Protein AF-A0A957R7J4-F1 (afdb_monomer)

Solvent-accessible surface area (backbone atoms only — not comparable to full-atom values): 15495 Å² total; per-residue (Å²): 134,81,80,79,69,50,72,66,58,48,52,52,50,50,51,54,52,52,51,51,55,48,52,55,49,52,43,37,74,74,70,49,59,94,64,85,77,76,70,59,80,97,46,68,73,58,25,54,50,41,52,54,47,47,53,51,44,52,51,51,52,52,50,51,51,51,50,52,53,49,50,53,51,48,53,50,50,51,53,54,49,50,53,51,49,52,52,50,51,51,51,49,50,53,50,50,49,51,47,50,50,44,46,61,46,41,57,53,55,49,46,48,61,63,40,45,65,57,41,62,72,55,53,81,71,61,75,56,70,69,58,50,52,51,22,44,53,49,9,66,75,66,67,35,76,26,76,41,72,53,101,78,40,30,25,35,38,18,35,51,16,36,52,88,95,42,79,69,50,72,47,76,49,76,36,87,47,69,64,80,78,46,72,66,57,52,49,57,50,49,55,48,29,43,52,50,25,52,51,53,50,51,52,51,53,50,51,53,50,52,53,52,48,54,53,50,53,52,50,52,52,50,52,52,52,51,53,52,48,53,55,52,49,74,67,42,90,46,72,68,52,40,50,52,52,55,59,72,58,41,52,85,71,43,102,52,96,74,87,88,86,81,56,76,43,90,88,74,83,50,72,59,130

Structure (mmCIF, N/CA/C/O backbone):
data_AF-A0A957R7J4-F1
#
_entry.id   AF-A0A957R7J4-F1
#
loop_
_atom_site.group_PDB
_atom_site.id
_atom_site.type_symbol
_atom_site.label_atom_id
_atom_site.label_alt_id
_atom_site.label_comp_id
_atom_site.label_asym_id
_atom_site.label_entity_id
_atom_site.label_seq_id
_atom_site.pdbx_PDB_ins_code
_atom_site.Cartn_x
_atom_site.Cartn_y
_atom_site.Cartn_z
_atom_site.occupancy
_atom_site.B_iso_or_equiv
_atom_site.auth_seq_id
_atom_site.auth_comp_id
_atom_site.auth_asym_id
_atom_site.auth_atom_id
_atom_site.pdbx_PDB_model_num
ATOM 1 N N . MET A 1 1 ? 36.239 -12.424 -81.369 1.00 33.31 1 MET A N 1
ATOM 2 C CA . MET A 1 1 ? 35.184 -12.360 -82.397 1.00 33.31 1 MET A CA 1
ATOM 3 C C . MET A 1 1 ? 33.863 -12.355 -81.658 1.00 33.31 1 MET A C 1
ATOM 5 O O . MET A 1 1 ? 33.476 -13.397 -81.155 1.00 33.31 1 MET A O 1
ATOM 9 N N . SER A 1 2 ? 33.261 -11.185 -81.467 1.00 45.41 2 SER A N 1
ATOM 10 C CA . SER A 1 2 ? 31.880 -11.076 -80.998 1.00 45.41 2 SER A CA 1
ATOM 11 C C . SER A 1 2 ? 30.980 -11.254 -82.218 1.00 45.41 2 SER A C 1
ATOM 13 O O . SER A 1 2 ? 31.099 -10.476 -83.162 1.00 45.41 2 SER A O 1
ATOM 15 N N . GLU A 1 3 ? 30.146 -12.293 -82.245 1.00 57.44 3 GLU A N 1
ATOM 16 C CA . GLU A 1 3 ? 29.020 -12.332 -83.182 1.00 57.44 3 GLU A CA 1
ATOM 17 C C . GLU A 1 3 ? 28.128 -11.124 -82.874 1.00 57.44 3 GLU A C 1
ATOM 19 O O . GLU A 1 3 ? 27.612 -11.000 -81.763 1.00 57.44 3 GLU A O 1
ATOM 24 N N . GLU A 1 4 ? 27.996 -10.193 -83.822 1.00 64.06 4 GLU A N 1
ATOM 25 C CA . GLU A 1 4 ? 26.987 -9.138 -83.725 1.00 64.06 4 GLU A CA 1
ATOM 26 C C . GLU A 1 4 ? 25.613 -9.808 -83.796 1.00 64.06 4 GLU A C 1
ATOM 28 O O . GLU A 1 4 ? 25.238 -10.369 -84.829 1.00 64.06 4 GLU A O 1
ATOM 33 N N . LEU A 1 5 ? 24.878 -9.786 -82.679 1.00 74.12 5 LEU A N 1
ATOM 34 C CA . LEU A 1 5 ? 23.498 -10.255 -82.652 1.00 74.12 5 LEU A CA 1
ATOM 35 C C . LEU A 1 5 ? 22.689 -9.494 -83.702 1.00 74.12 5 LEU A C 1
ATOM 37 O O . LEU A 1 5 ? 22.715 -8.263 -83.769 1.00 74.12 5 LEU A O 1
ATOM 41 N N . THR A 1 6 ? 21.899 -10.227 -84.480 1.00 85.75 6 THR A N 1
ATOM 42 C CA . THR A 1 6 ? 20.883 -9.598 -85.324 1.00 85.75 6 THR A CA 1
ATOM 43 C C . THR A 1 6 ? 19.834 -8.903 -84.453 1.00 85.75 6 THR A C 1
ATOM 45 O O . THR A 1 6 ? 19.598 -9.289 -83.307 1.00 85.75 6 THR A O 1
ATOM 48 N N . TYR A 1 7 ? 19.164 -7.886 -84.999 1.00 81.88 7 TYR A N 1
ATOM 49 C CA . TYR A 1 7 ? 18.132 -7.135 -84.275 1.00 81.88 7 TYR A CA 1
ATOM 50 C C . TYR A 1 7 ? 17.042 -8.040 -83.670 1.00 81.88 7 TYR A C 1
ATOM 52 O O . TYR A 1 7 ? 16.641 -7.834 -82.527 1.00 81.88 7 TYR A O 1
ATOM 60 N N . GLU A 1 8 ? 16.610 -9.076 -84.398 1.00 84.69 8 GLU A N 1
ATOM 61 C CA . GLU A 1 8 ? 15.623 -10.039 -83.893 1.00 84.69 8 GLU A CA 1
ATOM 62 C C . GLU A 1 8 ? 16.176 -10.896 -82.748 1.00 84.69 8 GLU A C 1
ATOM 64 O O . GLU A 1 8 ? 15.508 -11.049 -81.729 1.00 84.69 8 GLU A O 1
ATOM 69 N N . GLN A 1 9 ? 17.427 -11.363 -82.842 1.00 83.12 9 GLN A N 1
ATOM 70 C CA . GLN A 1 9 ? 18.075 -12.091 -81.745 1.00 83.12 9 GLN A CA 1
ATOM 71 C C . GLN A 1 9 ? 18.251 -11.210 -80.501 1.00 83.12 9 GLN A C 1
ATOM 73 O O . GLN A 1 9 ? 18.065 -11.685 -79.383 1.00 83.12 9 GLN A O 1
ATOM 78 N N . PHE A 1 10 ? 18.590 -9.926 -80.671 1.00 85.25 10 PHE A N 1
ATOM 79 C CA . PHE A 1 10 ? 18.715 -8.985 -79.554 1.00 85.25 10 PHE A CA 1
ATOM 80 C C . PHE A 1 10 ? 17.362 -8.747 -78.879 1.00 85.25 10 PHE A C 1
ATOM 82 O O . PHE A 1 10 ? 17.265 -8.754 -77.655 1.00 85.25 10 PHE A O 1
ATOM 89 N N . LYS A 1 11 ? 16.301 -8.575 -79.672 1.00 85.06 11 LYS A N 1
ATOM 90 C CA . LYS A 1 11 ? 14.939 -8.364 -79.175 1.00 85.06 11 LYS A CA 1
ATOM 91 C C . LYS A 1 11 ? 14.400 -9.593 -78.442 1.00 85.06 11 LYS A C 1
ATOM 93 O O . LYS A 1 11 ? 13.752 -9.455 -77.406 1.00 85.06 11 LYS A O 1
ATOM 98 N N . GLU A 1 12 ? 14.692 -10.787 -78.950 1.00 88.00 12 GLU A N 1
ATOM 99 C CA . GLU A 1 12 ? 14.341 -12.050 -78.301 1.00 88.00 12 GLU A CA 1
ATOM 100 C C . GLU A 1 12 ? 15.105 -12.237 -76.982 1.00 88.00 12 GLU A C 1
ATOM 102 O O . GLU A 1 12 ? 14.497 -12.563 -75.960 1.00 88.00 12 GLU A O 1
ATOM 107 N N . LEU A 1 13 ? 16.410 -11.941 -76.969 1.00 85.75 13 LEU A N 1
ATOM 108 C CA . LEU A 1 13 ? 17.239 -11.968 -75.762 1.00 85.75 13 LEU A CA 1
ATOM 109 C C . LEU A 1 13 ? 16.741 -10.973 -74.705 1.00 85.75 13 LEU A C 1
ATOM 111 O O . LEU A 1 13 ? 16.567 -11.356 -73.548 1.00 85.75 13 LEU A O 1
ATOM 115 N N . LEU A 1 14 ? 16.460 -9.730 -75.109 1.00 87.44 14 LEU A N 1
ATOM 116 C CA . LEU A 1 14 ? 15.949 -8.673 -74.237 1.00 87.44 14 LEU A CA 1
ATOM 117 C C . LEU A 1 14 ? 14.604 -9.062 -73.621 1.00 87.44 14 LEU A C 1
ATOM 119 O O . LEU A 1 14 ? 14.456 -8.987 -72.407 1.00 87.44 14 LEU A O 1
ATOM 123 N N . ASN A 1 15 ? 13.647 -9.539 -74.422 1.00 88.06 15 ASN A N 1
ATOM 124 C CA . ASN A 1 15 ? 12.349 -9.979 -73.906 1.00 88.06 15 ASN A CA 1
ATOM 125 C C . ASN A 1 15 ? 12.486 -11.160 -72.940 1.00 88.06 15 ASN A C 1
ATOM 127 O O . ASN A 1 15 ? 11.842 -11.181 -71.894 1.00 88.06 15 ASN A O 1
ATOM 131 N N . LYS A 1 16 ? 13.339 -12.137 -73.264 1.00 89.12 16 LYS A N 1
ATOM 132 C CA . LYS A 1 16 ? 13.561 -13.307 -72.411 1.00 89.12 16 LYS A CA 1
ATOM 133 C C . LYS A 1 16 ? 14.189 -12.924 -71.068 1.00 89.12 16 LYS A C 1
ATOM 135 O O . LYS A 1 16 ? 13.732 -13.404 -70.035 1.00 89.12 16 LYS A O 1
ATOM 140 N N . GLN A 1 17 ? 15.216 -12.073 -71.075 1.00 89.75 17 GLN A N 1
ATOM 141 C CA . GLN A 1 17 ? 15.888 -11.616 -69.855 1.00 89.75 17 GLN A CA 1
ATOM 142 C C . GLN A 1 17 ? 14.993 -10.680 -69.027 1.00 89.75 17 GLN A C 1
ATOM 144 O O . GLN A 1 17 ? 14.905 -10.849 -67.815 1.00 89.75 17 GLN A O 1
ATOM 149 N N . ALA A 1 18 ? 14.274 -9.751 -69.667 1.00 84.94 18 ALA A N 1
ATOM 150 C CA . ALA A 1 18 ? 13.367 -8.829 -68.985 1.00 84.94 18 ALA A CA 1
ATOM 151 C C . ALA A 1 18 ? 12.192 -9.554 -68.315 1.00 84.94 18 ALA A C 1
ATOM 153 O O . ALA A 1 18 ? 11.889 -9.274 -67.158 1.00 84.94 18 ALA A O 1
ATOM 154 N N . ASN A 1 19 ? 11.566 -10.518 -69.001 1.00 89.56 19 ASN A N 1
ATOM 155 C CA . ASN A 1 19 ? 10.488 -11.314 -68.409 1.00 89.56 19 ASN A CA 1
ATOM 156 C C . ASN A 1 19 ? 10.979 -12.104 -67.194 1.00 89.56 19 ASN A C 1
ATOM 158 O O . ASN A 1 19 ? 10.297 -12.140 -66.179 1.00 89.56 19 ASN A O 1
ATOM 162 N N . ARG A 1 20 ? 12.193 -12.660 -67.260 1.00 86.56 20 ARG A N 1
ATOM 163 C CA . ARG A 1 20 ? 12.768 -13.410 -66.143 1.00 86.56 20 ARG A CA 1
ATOM 164 C C . ARG A 1 20 ? 13.015 -12.536 -64.909 1.00 86.56 20 ARG A C 1
ATOM 166 O O . ARG A 1 20 ? 12.630 -12.923 -63.815 1.00 86.56 20 ARG A O 1
ATOM 173 N N . ILE A 1 21 ? 13.582 -11.340 -65.091 1.00 85.06 21 ILE A N 1
ATOM 174 C CA . ILE A 1 21 ? 13.755 -10.371 -63.993 1.00 85.06 21 ILE A CA 1
ATOM 175 C C . ILE A 1 21 ? 12.392 -9.966 -63.410 1.00 85.06 21 ILE A C 1
ATOM 177 O O . ILE A 1 21 ? 12.256 -9.822 -62.198 1.00 85.06 21 ILE A O 1
ATOM 181 N N . MET A 1 22 ? 11.372 -9.794 -64.256 1.00 85.31 22 MET A N 1
ATOM 182 C CA . MET A 1 22 ? 10.013 -9.467 -63.812 1.00 85.31 22 MET A CA 1
ATOM 183 C C . MET A 1 22 ? 9.353 -10.600 -63.019 1.00 85.31 22 MET A C 1
ATOM 185 O O . MET A 1 22 ? 8.633 -10.312 -62.063 1.00 85.31 22 MET A O 1
ATOM 189 N N . ASP A 1 23 ? 9.610 -11.859 -63.370 1.00 87.25 23 ASP A N 1
ATOM 190 C CA . ASP A 1 23 ? 9.125 -13.017 -62.614 1.00 87.25 23 ASP A CA 1
ATOM 191 C C . ASP A 1 23 ? 9.767 -13.067 -61.215 1.00 87.25 23 ASP A C 1
ATOM 193 O O . ASP A 1 23 ? 9.061 -13.217 -60.213 1.00 87.25 23 ASP A O 1
ATOM 197 N N . ASP A 1 24 ? 11.083 -12.841 -61.129 1.00 85.56 24 ASP A N 1
ATOM 198 C CA . ASP A 1 24 ? 11.820 -12.774 -59.859 1.00 85.56 24 ASP A CA 1
ATOM 199 C C . ASP A 1 24 ? 11.333 -11.598 -58.983 1.00 85.56 24 ASP A C 1
ATOM 201 O O . ASP A 1 24 ? 11.131 -11.741 -57.773 1.00 85.56 24 ASP A O 1
ATOM 205 N N . LEU A 1 25 ? 11.065 -10.440 -59.601 1.00 80.44 25 LEU A N 1
ATOM 206 C CA . LEU A 1 25 ? 10.471 -9.262 -58.955 1.00 80.44 25 LEU A CA 1
ATOM 207 C C . LEU A 1 25 ? 9.070 -9.539 -58.410 1.00 80.44 25 LEU A C 1
ATOM 209 O O . LEU A 1 25 ? 8.753 -9.153 -57.282 1.00 80.44 25 LEU A O 1
ATOM 213 N N . ALA A 1 26 ? 8.219 -10.188 -59.204 1.00 82.75 26 ALA A N 1
ATOM 214 C CA . ALA A 1 26 ? 6.864 -10.525 -58.794 1.00 82.75 26 ALA A CA 1
ATOM 215 C C . ALA A 1 26 ? 6.883 -11.483 -57.594 1.00 82.75 26 ALA A C 1
ATOM 217 O O . ALA A 1 26 ? 6.118 -11.299 -56.647 1.00 82.75 26 ALA A O 1
ATOM 218 N N . LEU A 1 27 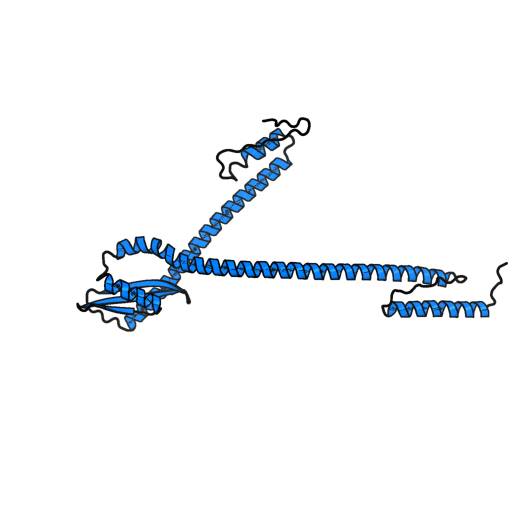? 7.804 -12.450 -57.588 1.00 82.19 27 LEU A N 1
ATOM 219 C CA . LEU A 1 27 ? 7.981 -13.384 -56.480 1.00 82.19 27 LEU A CA 1
ATOM 220 C C . LEU A 1 27 ? 8.422 -12.664 -55.192 1.00 82.19 27 LEU A C 1
ATOM 222 O O . LEU A 1 27 ? 7.787 -12.833 -54.147 1.00 82.19 27 LEU A O 1
ATOM 226 N N . ALA A 1 28 ? 9.413 -11.774 -55.278 1.00 79.75 28 ALA A N 1
ATOM 227 C CA . ALA A 1 28 ? 9.852 -10.947 -54.151 1.00 79.75 28 ALA A CA 1
ATOM 228 C C . ALA A 1 28 ? 8.745 -10.030 -53.609 1.00 79.75 28 ALA A C 1
ATOM 230 O O . ALA A 1 28 ? 8.562 -9.925 -52.394 1.00 79.75 28 ALA A O 1
ATOM 231 N N . ALA A 1 29 ? 7.957 -9.413 -54.494 1.00 77.12 29 ALA A N 1
ATOM 232 C CA . ALA A 1 29 ? 6.848 -8.536 -54.120 1.00 77.12 29 ALA A CA 1
ATOM 233 C C . ALA A 1 29 ? 5.721 -9.274 -53.375 1.00 77.12 29 A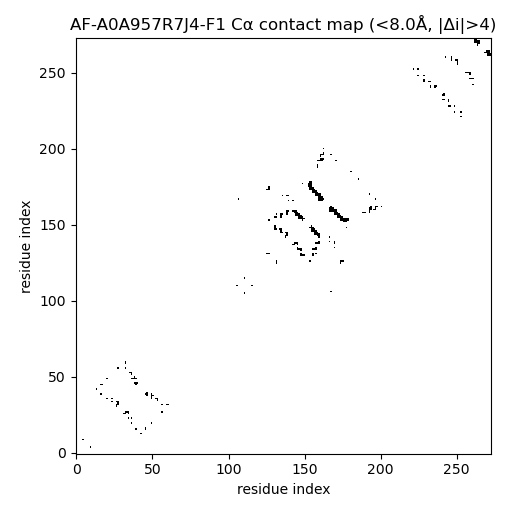LA A C 1
ATOM 235 O O . ALA A 1 29 ? 5.011 -8.666 -52.575 1.00 77.12 29 ALA A O 1
ATOM 236 N N . THR A 1 30 ? 5.577 -10.588 -53.581 1.00 81.81 30 THR A N 1
ATOM 237 C CA . THR A 1 30 ? 4.639 -11.424 -52.808 1.00 81.81 30 THR A CA 1
ATOM 238 C C . THR A 1 30 ? 5.158 -11.816 -51.418 1.00 81.81 30 THR A C 1
ATOM 240 O O . THR A 1 30 ? 4.470 -12.521 -50.683 1.00 81.81 30 THR A O 1
ATOM 243 N N . GLY A 1 31 ? 6.346 -11.340 -51.026 1.00 72.06 31 GLY A N 1
ATOM 244 C CA . GLY A 1 31 ? 6.956 -11.581 -49.715 1.00 72.06 31 GLY A CA 1
ATOM 245 C C . GLY A 1 31 ? 7.930 -12.759 -49.681 1.00 72.06 31 GLY A C 1
ATOM 246 O O . GLY A 1 31 ? 8.531 -13.024 -48.641 1.00 72.06 31 GLY A O 1
ATOM 247 N N . THR A 1 32 ? 8.128 -13.450 -50.808 1.00 80.31 32 THR A N 1
ATOM 248 C CA . THR A 1 32 ? 9.139 -14.506 -50.932 1.00 80.31 32 THR A CA 1
ATOM 249 C C . THR A 1 32 ? 10.453 -13.868 -51.346 1.00 80.31 32 THR A C 1
ATOM 251 O O . THR A 1 32 ? 10.696 -13.657 -52.523 1.00 80.31 32 THR A O 1
ATOM 254 N N . LEU A 1 33 ? 11.287 -13.522 -50.368 1.00 80.62 33 LEU A N 1
ATOM 255 C CA . LEU A 1 33 ? 12.564 -12.847 -50.616 1.00 80.62 33 LEU A CA 1
ATOM 256 C C . LEU A 1 33 ? 13.733 -13.815 -50.828 1.00 80.62 33 LEU A C 1
ATOM 258 O O . LEU A 1 33 ? 14.825 -13.353 -51.126 1.00 80.62 33 LEU A O 1
ATOM 262 N N . ASP A 1 34 ? 13.538 -15.129 -50.692 1.00 80.19 34 ASP A N 1
ATOM 263 C CA . ASP A 1 34 ? 14.563 -16.147 -50.982 1.00 80.19 34 ASP A CA 1
ATOM 264 C C . ASP A 1 34 ? 14.667 -16.407 -52.496 1.00 80.19 34 ASP A C 1
ATOM 266 O O . ASP A 1 34 ? 14.370 -17.489 -52.998 1.00 80.19 34 ASP A O 1
ATOM 270 N N . VAL A 1 35 ? 14.991 -15.353 -53.247 1.00 80.38 35 VAL A N 1
ATOM 271 C CA . VAL A 1 35 ? 15.075 -15.365 -54.710 1.00 80.38 35 VAL A CA 1
ATOM 272 C C . VAL A 1 35 ? 16.503 -15.026 -55.105 1.00 80.38 35 VAL A C 1
ATOM 274 O O . VAL A 1 35 ? 17.020 -13.968 -54.750 1.00 80.38 35 VAL A O 1
ATOM 277 N N . GLN A 1 36 ? 17.152 -15.928 -55.839 1.00 79.06 36 GLN A N 1
ATOM 278 C CA . GLN A 1 36 ? 18.465 -15.677 -56.429 1.00 79.06 36 GLN A CA 1
ATOM 279 C C . GLN A 1 36 ? 18.282 -15.083 -57.822 1.00 79.06 36 GLN A C 1
ATOM 281 O O . GLN A 1 36 ? 17.984 -15.803 -58.772 1.00 79.06 36 GLN A O 1
ATOM 286 N N . ILE A 1 37 ? 18.469 -13.769 -57.932 1.00 81.25 37 ILE A N 1
ATOM 287 C CA . ILE A 1 37 ? 18.373 -13.058 -59.207 1.00 81.25 37 ILE A CA 1
ATOM 288 C C . ILE A 1 37 ? 19.612 -13.395 -60.036 1.00 81.25 37 ILE A C 1
ATOM 290 O O . ILE A 1 37 ? 20.745 -13.073 -59.667 1.00 81.25 37 ILE A O 1
ATOM 294 N N . GLU A 1 38 ? 19.406 -14.067 -61.165 1.00 82.06 38 GLU A N 1
ATOM 295 C CA . GLU A 1 38 ? 20.493 -14.387 -62.086 1.00 82.06 38 GLU A CA 1
ATOM 296 C C . GLU A 1 38 ? 20.888 -13.125 -62.863 1.00 82.06 38 GLU A C 1
ATOM 298 O O . GLU A 1 38 ? 20.063 -12.536 -63.560 1.00 82.06 38 GLU A O 1
ATOM 303 N N . ILE A 1 39 ? 22.151 -12.706 -62.753 1.00 85.38 39 ILE A N 1
ATOM 304 C CA . ILE A 1 39 ? 22.645 -11.497 -63.420 1.00 85.38 39 ILE A CA 1
ATOM 305 C C . ILE A 1 39 ? 22.789 -11.790 -64.924 1.00 85.38 39 ILE A C 1
ATOM 307 O O . ILE A 1 39 ? 23.650 -12.592 -65.307 1.00 85.38 39 ILE A O 1
ATOM 311 N N . PRO A 1 40 ? 21.974 -11.172 -65.800 1.00 84.81 40 PRO A N 1
ATOM 312 C CA . PRO A 1 40 ? 22.093 -11.387 -67.233 1.00 84.81 40 PRO A CA 1
ATOM 313 C C . PRO A 1 40 ? 23.393 -10.779 -67.772 1.00 84.81 40 PRO A C 1
ATOM 315 O O . PRO A 1 40 ? 23.958 -9.852 -67.201 1.00 84.81 40 PRO A O 1
ATOM 318 N N . SER A 1 41 ? 23.861 -11.289 -68.911 1.00 82.06 41 SER A N 1
ATOM 319 C CA . SER A 1 41 ? 25.000 -10.727 -69.642 1.00 82.06 41 SER A CA 1
ATOM 320 C C . SER A 1 41 ? 24.589 -10.329 -71.061 1.00 82.06 41 SER A C 1
ATOM 322 O O . SER A 1 41 ? 23.647 -10.889 -71.631 1.00 82.06 41 SER A O 1
ATOM 324 N N . GLY A 1 42 ? 25.288 -9.338 -71.624 1.00 82.62 42 GLY A N 1
ATOM 325 C CA . GLY A 1 42 ? 25.084 -8.845 -72.992 1.00 82.62 42 GLY A CA 1
ATOM 326 C C . GLY A 1 42 ? 24.167 -7.622 -73.133 1.00 82.62 42 GLY A C 1
ATOM 327 O O . GLY A 1 42 ? 24.134 -7.041 -74.215 1.00 82.62 42 GLY A O 1
ATOM 328 N N . ILE A 1 43 ? 23.456 -7.209 -72.073 1.00 86.69 43 ILE A N 1
ATOM 329 C CA . ILE A 1 43 ? 22.616 -5.997 -72.046 1.00 86.69 43 ILE A CA 1
ATOM 330 C C . ILE A 1 43 ? 22.864 -5.244 -70.732 1.00 86.69 43 ILE A C 1
ATOM 332 O O . ILE A 1 43 ? 22.212 -5.519 -69.728 1.00 86.69 43 ILE A O 1
ATOM 336 N N . ASP A 1 44 ? 23.781 -4.274 -70.748 1.00 86.62 44 ASP A N 1
ATOM 337 C CA . ASP A 1 44 ? 24.267 -3.576 -69.542 1.00 86.62 44 ASP A CA 1
ATOM 338 C C . ASP A 1 44 ? 23.141 -2.992 -68.674 1.00 86.62 44 ASP A C 1
ATOM 340 O O . ASP A 1 44 ? 23.143 -3.156 -67.459 1.00 86.62 44 ASP A O 1
ATOM 344 N N . ALA A 1 45 ? 22.112 -2.404 -69.294 1.00 84.75 45 ALA A N 1
ATOM 345 C CA . ALA A 1 45 ? 20.976 -1.844 -68.562 1.00 84.75 45 ALA A CA 1
ATOM 346 C C . ALA A 1 45 ? 20.192 -2.896 -67.751 1.00 84.75 45 ALA A C 1
ATOM 348 O O . ALA A 1 45 ? 19.714 -2.594 -66.662 1.00 84.75 45 ALA A O 1
ATOM 349 N N . LEU A 1 46 ? 20.049 -4.128 -68.260 1.00 86.00 46 LEU A N 1
ATOM 350 C CA . LEU A 1 46 ? 19.384 -5.211 -67.524 1.00 86.00 46 LEU A CA 1
ATOM 351 C C . LEU A 1 46 ? 20.298 -5.795 -66.443 1.00 86.00 46 LEU A C 1
ATOM 353 O O . LEU A 1 46 ? 19.809 -6.173 -65.381 1.00 86.00 46 LEU A O 1
ATOM 357 N N . THR A 1 47 ? 21.609 -5.821 -66.689 1.00 87.25 47 THR A N 1
ATOM 358 C CA . THR A 1 47 ? 22.628 -6.198 -65.702 1.00 87.25 47 THR A CA 1
ATOM 359 C C . THR A 1 47 ? 22.589 -5.268 -64.487 1.00 87.25 47 THR A C 1
ATOM 361 O O . THR A 1 47 ? 22.487 -5.743 -63.358 1.00 87.25 47 THR A O 1
ATOM 364 N N . ASP A 1 48 ? 22.599 -3.951 -64.709 1.00 89.31 48 ASP A N 1
ATOM 365 C CA . ASP A 1 48 ? 22.581 -2.946 -63.638 1.00 89.31 48 ASP A CA 1
ATOM 366 C C . ASP A 1 48 ? 21.285 -3.007 -62.816 1.00 89.31 48 ASP A C 1
ATOM 368 O O . ASP A 1 48 ? 21.317 -2.922 -61.586 1.00 89.31 48 ASP A O 1
ATOM 372 N N . ILE A 1 49 ? 20.141 -3.208 -63.483 1.00 87.19 49 ILE A N 1
ATOM 373 C CA . ILE A 1 49 ? 18.841 -3.381 -62.819 1.00 87.19 49 ILE A CA 1
ATOM 374 C C . ILE A 1 49 ? 18.838 -4.647 -61.958 1.00 87.19 49 ILE A C 1
ATOM 376 O O . ILE A 1 49 ? 18.405 -4.592 -60.807 1.00 87.19 49 ILE A O 1
ATOM 380 N N . ALA A 1 50 ? 19.338 -5.768 -62.485 1.00 86.38 50 ALA A N 1
ATOM 381 C CA . ALA A 1 50 ? 19.415 -7.022 -61.742 1.00 86.38 50 ALA A CA 1
ATOM 382 C C . ALA A 1 50 ? 20.309 -6.884 -60.499 1.00 86.38 50 ALA A C 1
ATOM 384 O O . ALA A 1 50 ? 19.909 -7.297 -59.416 1.00 86.38 50 ALA A O 1
ATOM 385 N N . ILE A 1 51 ? 21.471 -6.231 -60.622 1.00 88.12 51 ILE A N 1
ATOM 386 C CA . ILE A 1 51 ? 22.387 -5.979 -59.497 1.00 88.12 51 ILE A CA 1
ATOM 387 C C . ILE A 1 51 ? 21.734 -5.088 -58.433 1.00 88.12 51 ILE A C 1
ATOM 389 O O . ILE A 1 51 ? 21.768 -5.416 -57.247 1.00 88.12 51 ILE A O 1
ATOM 393 N N . GLY A 1 52 ? 21.122 -3.970 -58.840 1.00 86.38 52 GLY A N 1
ATOM 394 C CA . GLY A 1 52 ? 20.431 -3.071 -57.913 1.00 86.38 52 GLY A CA 1
ATOM 395 C C . GLY A 1 52 ? 19.279 -3.762 -57.182 1.00 86.38 52 GLY A C 1
ATOM 396 O O . GLY A 1 52 ? 19.065 -3.528 -55.992 1.00 86.38 52 GLY A O 1
ATOM 397 N N . PHE A 1 53 ? 18.573 -4.658 -57.872 1.00 87.44 53 PHE A N 1
ATOM 398 C CA . PHE A 1 53 ? 17.503 -5.443 -57.278 1.00 87.44 53 PHE A CA 1
ATOM 399 C C . PHE A 1 53 ? 18.023 -6.502 -56.294 1.00 87.44 53 PHE A C 1
ATOM 401 O O . PHE A 1 53 ? 17.439 -6.654 -55.223 1.00 87.44 53 PHE A O 1
ATOM 408 N N . THR A 1 54 ? 19.156 -7.152 -56.579 1.00 87.75 54 THR A N 1
ATOM 409 C CA . THR A 1 54 ? 19.817 -8.068 -55.633 1.00 87.75 54 THR A CA 1
ATOM 410 C C . THR A 1 54 ? 20.137 -7.377 -54.313 1.00 87.75 54 THR A C 1
ATOM 412 O O . THR A 1 54 ? 19.753 -7.880 -53.259 1.00 87.75 54 THR A O 1
ATOM 415 N N . TYR A 1 55 ? 20.739 -6.185 -54.353 1.00 89.94 55 TYR A N 1
ATOM 416 C CA . TYR A 1 55 ? 21.019 -5.420 -53.134 1.00 89.94 55 TYR A CA 1
ATOM 417 C C . TYR A 1 55 ? 19.746 -5.035 -52.371 1.00 89.94 55 TYR A C 1
ATOM 419 O O . TYR A 1 55 ? 19.712 -5.117 -51.146 1.00 89.94 55 TYR A O 1
ATOM 427 N N . LEU A 1 56 ? 18.676 -4.659 -53.079 1.00 89.06 56 LEU A N 1
ATOM 428 C CA . LEU A 1 56 ? 17.396 -4.331 -52.450 1.00 89.06 56 LEU A CA 1
ATOM 429 C C . LEU A 1 56 ? 16.780 -5.546 -51.736 1.00 89.06 56 LEU A C 1
ATOM 431 O O . LEU A 1 56 ? 16.293 -5.418 -50.612 1.00 89.06 56 LEU A O 1
ATOM 435 N N . VAL A 1 57 ? 16.820 -6.727 -52.358 1.00 87.75 57 VAL A N 1
ATOM 436 C CA . VAL A 1 57 ? 16.339 -7.974 -51.746 1.00 87.75 57 VAL A CA 1
ATOM 437 C C . VAL A 1 57 ? 17.183 -8.339 -50.524 1.00 87.75 57 VAL A C 1
ATOM 439 O O . VAL A 1 57 ? 16.618 -8.658 -49.477 1.00 87.75 57 VAL A O 1
ATOM 442 N N . GLU A 1 58 ? 18.509 -8.231 -50.609 1.00 88.44 58 GLU A N 1
ATOM 443 C CA . GLU A 1 58 ? 19.419 -8.476 -49.482 1.00 88.44 58 GLU A CA 1
ATOM 444 C C . GLU A 1 58 ? 19.145 -7.537 -48.294 1.00 88.44 58 GLU A C 1
ATOM 446 O O . GLU A 1 58 ? 19.043 -7.999 -47.150 1.00 88.44 58 GLU A O 1
ATOM 451 N N . ASP A 1 59 ? 18.945 -6.242 -48.551 1.00 91.06 59 ASP A N 1
ATOM 452 C CA . ASP A 1 59 ? 18.601 -5.250 -47.527 1.00 91.06 59 ASP A CA 1
ATOM 453 C C . ASP A 1 59 ? 17.236 -5.540 -46.890 1.00 91.06 59 ASP A C 1
ATOM 455 O O . ASP A 1 59 ? 17.088 -5.492 -45.664 1.00 91.06 59 ASP A O 1
ATOM 459 N N . MET A 1 60 ? 16.231 -5.903 -47.694 1.00 88.44 60 MET A N 1
ATOM 460 C CA . MET A 1 60 ? 14.915 -6.294 -47.184 1.00 88.44 60 MET A CA 1
ATOM 461 C C . MET A 1 60 ? 14.992 -7.557 -46.319 1.00 88.44 60 MET A C 1
ATOM 463 O O . MET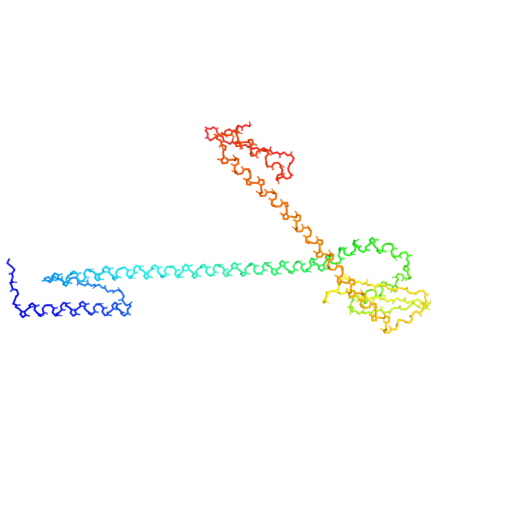 A 1 60 ? 14.398 -7.602 -45.239 1.00 88.44 60 MET A O 1
ATOM 467 N N . GLN A 1 61 ? 15.765 -8.565 -46.730 1.00 87.56 61 GLN A N 1
ATOM 468 C CA . GLN A 1 61 ? 16.016 -9.758 -45.919 1.00 87.56 61 GLN A CA 1
ATOM 469 C C . GLN A 1 61 ? 16.739 -9.419 -44.609 1.00 87.56 61 GLN A C 1
ATOM 471 O O . GLN A 1 61 ? 16.452 -10.012 -43.566 1.00 87.56 61 GLN A O 1
ATOM 476 N N . ALA A 1 62 ? 17.707 -8.501 -44.638 1.00 89.38 62 ALA A N 1
ATOM 477 C CA . ALA A 1 62 ? 18.406 -8.049 -43.439 1.00 89.38 62 ALA A CA 1
ATOM 478 C C . ALA A 1 62 ? 17.455 -7.316 -42.480 1.00 89.38 62 ALA A C 1
ATOM 480 O O . ALA A 1 62 ? 17.479 -7.565 -41.270 1.00 89.38 62 ALA A O 1
ATOM 481 N N . LEU A 1 63 ? 16.569 -6.471 -43.012 1.00 92.00 63 LEU A N 1
ATOM 482 C CA . LEU A 1 63 ? 15.563 -5.756 -42.232 1.00 92.00 63 LEU A CA 1
ATOM 483 C C . LEU A 1 63 ? 14.552 -6.715 -41.595 1.00 92.00 63 LEU A C 1
ATOM 485 O O . LEU A 1 63 ? 14.279 -6.591 -40.402 1.00 92.00 63 LEU A O 1
ATOM 489 N N . LEU A 1 64 ? 14.053 -7.706 -42.339 1.00 87.81 64 LEU A N 1
ATOM 490 C CA . LEU A 1 64 ? 13.141 -8.720 -41.801 1.00 87.81 64 LEU A CA 1
ATOM 491 C C . LEU A 1 64 ? 13.794 -9.567 -40.709 1.00 87.81 64 LEU A C 1
ATOM 493 O O . LEU A 1 64 ? 13.185 -9.775 -39.661 1.00 87.81 64 LEU A O 1
ATOM 497 N N . ARG A 1 65 ? 15.052 -9.988 -40.900 1.00 88.81 65 ARG A N 1
ATOM 498 C CA . ARG A 1 65 ? 15.822 -10.681 -39.853 1.00 88.81 65 ARG A CA 1
ATOM 499 C C . ARG A 1 65 ? 15.928 -9.823 -38.594 1.00 88.81 65 ARG A C 1
ATOM 501 O O . ARG A 1 65 ? 15.641 -10.300 -37.500 1.00 88.81 65 ARG A O 1
ATOM 508 N N . LYS A 1 66 ? 16.257 -8.536 -38.747 1.00 88.81 66 LYS A N 1
ATOM 509 C CA . LYS A 1 66 ? 16.331 -7.586 -37.628 1.00 88.81 66 LYS A CA 1
ATOM 510 C C . LYS A 1 66 ? 14.980 -7.415 -36.928 1.00 88.81 66 LYS A C 1
ATOM 512 O O . LYS A 1 66 ? 14.940 -7.378 -35.700 1.00 88.81 66 LYS A O 1
ATOM 517 N N . GLN A 1 67 ? 13.884 -7.325 -37.681 1.00 88.75 67 GLN A N 1
ATOM 518 C CA . GLN A 1 67 ? 12.532 -7.223 -37.132 1.00 88.75 67 GLN A CA 1
ATOM 519 C C . GLN A 1 67 ? 12.139 -8.489 -36.360 1.00 88.75 67 GLN A C 1
ATOM 521 O O . GLN A 1 67 ? 11.602 -8.383 -35.262 1.00 88.75 67 GLN A O 1
ATOM 526 N N . GLN A 1 68 ? 12.452 -9.676 -36.883 1.00 88.25 68 GLN A N 1
ATOM 527 C CA . GLN A 1 68 ? 12.198 -10.947 -36.199 1.00 88.25 68 GLN A CA 1
ATOM 528 C C . GLN A 1 68 ? 12.973 -11.047 -34.885 1.00 88.25 68 GLN A C 1
ATOM 530 O O . GLN A 1 68 ? 12.381 -11.359 -33.855 1.00 88.25 68 GLN A O 1
ATOM 535 N N . THR A 1 69 ? 14.267 -10.713 -34.892 1.00 93.50 69 THR A N 1
ATOM 536 C CA . THR A 1 69 ? 15.077 -10.683 -33.666 1.00 93.50 69 THR A CA 1
ATOM 537 C C . THR A 1 69 ? 14.533 -9.673 -32.656 1.00 93.50 69 THR A C 1
ATOM 539 O O . THR A 1 69 ? 14.462 -9.972 -31.467 1.00 93.50 69 THR A O 1
ATOM 542 N N . MET A 1 70 ? 14.111 -8.488 -33.113 1.00 89.62 70 MET A N 1
ATOM 543 C CA . MET A 1 70 ? 13.511 -7.478 -32.237 1.00 89.62 70 MET A CA 1
ATOM 544 C C . MET A 1 70 ? 12.198 -7.967 -31.617 1.00 89.62 70 MET A C 1
ATOM 546 O O . MET A 1 70 ? 11.994 -7.789 -30.420 1.00 89.62 70 MET A O 1
ATOM 550 N N . ASN A 1 71 ? 11.327 -8.599 -32.404 1.00 93.12 71 ASN A N 1
ATOM 551 C CA . ASN A 1 71 ? 10.061 -9.137 -31.910 1.00 93.12 71 ASN A CA 1
ATOM 552 C C . ASN A 1 71 ? 10.288 -10.251 -30.884 1.00 93.12 71 ASN A C 1
ATOM 554 O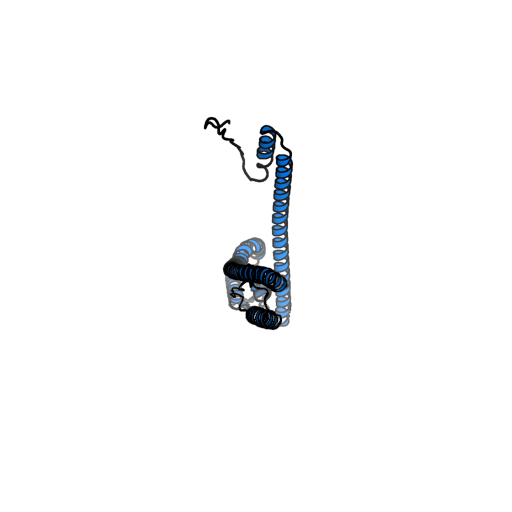 O . ASN A 1 71 ? 9.671 -10.218 -29.827 1.00 93.12 71 ASN A O 1
ATOM 558 N N . GLN A 1 72 ? 11.232 -11.163 -31.132 1.00 91.38 72 GLN A N 1
ATOM 559 C CA . GLN A 1 72 ? 11.605 -12.195 -30.158 1.00 91.38 72 GLN A CA 1
ATOM 560 C C . GLN A 1 72 ? 12.125 -11.590 -28.850 1.00 91.38 72 GLN A C 1
ATOM 562 O O . GLN A 1 72 ? 11.744 -12.024 -27.766 1.00 91.38 72 GLN A O 1
ATOM 567 N N . LEU A 1 73 ? 12.962 -10.550 -28.934 1.00 92.94 73 LEU A N 1
ATOM 568 C CA . LEU A 1 73 ? 13.462 -9.854 -27.749 1.00 92.94 73 LEU A CA 1
ATOM 569 C C . LEU A 1 73 ? 12.338 -9.140 -26.985 1.00 92.94 73 LEU A C 1
ATOM 571 O O . LEU A 1 73 ? 12.348 -9.120 -25.756 1.00 92.94 73 LEU A O 1
ATOM 575 N N . LEU A 1 74 ? 11.382 -8.538 -27.696 1.00 88.44 74 LEU A N 1
ATOM 576 C CA . LEU A 1 74 ? 10.209 -7.911 -27.090 1.00 88.44 74 LEU A CA 1
ATOM 577 C C . LEU A 1 74 ? 9.330 -8.945 -26.390 1.00 88.44 74 LEU A C 1
ATOM 579 O O . LEU A 1 74 ? 8.953 -8.719 -25.247 1.00 88.44 74 LEU A O 1
ATOM 583 N N . GLU A 1 75 ? 9.049 -10.075 -27.036 1.00 91.62 75 GLU A N 1
ATOM 584 C CA . GLU A 1 75 ? 8.299 -11.182 -26.437 1.00 91.62 75 GLU A CA 1
ATOM 585 C C . GLU A 1 75 ? 8.984 -11.688 -25.166 1.00 91.62 75 GLU A C 1
ATOM 587 O O . GLU A 1 75 ? 8.329 -11.845 -24.136 1.00 91.62 75 GLU A O 1
ATOM 592 N N . GLN A 1 76 ? 10.310 -11.849 -25.200 1.00 92.06 76 GLN A N 1
ATOM 593 C CA . GLN A 1 76 ? 11.085 -12.237 -24.027 1.00 92.06 76 GLN A CA 1
ATOM 594 C C . GLN A 1 76 ? 10.986 -11.191 -22.906 1.00 92.06 76 GLN A C 1
ATOM 596 O O . GLN A 1 76 ? 10.680 -11.548 -21.771 1.00 92.06 76 GLN A O 1
ATOM 601 N N . ARG A 1 77 ? 11.170 -9.898 -23.210 1.00 87.56 77 ARG A N 1
ATOM 602 C CA . ARG A 1 77 ? 11.040 -8.826 -22.205 1.00 87.56 77 ARG A CA 1
ATOM 603 C C . ARG A 1 77 ? 9.638 -8.737 -21.621 1.00 87.56 77 ARG A C 1
ATOM 605 O O . ARG A 1 77 ? 9.501 -8.460 -20.434 1.00 87.56 77 ARG A O 1
ATOM 612 N N . VAL A 1 78 ? 8.604 -8.926 -22.441 1.00 81.06 78 VAL A N 1
ATOM 613 C CA . VAL A 1 78 ? 7.215 -8.942 -21.970 1.00 81.06 78 VAL A CA 1
ATOM 614 C C . VAL A 1 78 ? 7.018 -10.115 -21.017 1.00 81.06 78 VAL A C 1
ATOM 616 O O . VAL A 1 78 ? 6.518 -9.899 -19.921 1.00 81.06 78 VAL A O 1
ATOM 619 N N . ALA A 1 79 ? 7.480 -11.317 -21.372 1.00 90.25 79 ALA A N 1
ATOM 620 C CA . ALA A 1 79 ? 7.377 -12.491 -20.508 1.00 90.25 79 ALA A CA 1
ATOM 621 C C . ALA A 1 79 ? 8.128 -12.312 -19.176 1.00 90.25 79 ALA A C 1
ATOM 623 O O . ALA A 1 79 ? 7.559 -12.567 -18.114 1.00 90.25 79 ALA A O 1
ATOM 624 N N . GLU A 1 80 ? 9.370 -11.820 -19.220 1.00 89.00 80 GLU A N 1
ATOM 625 C CA . GLU A 1 80 ? 10.175 -11.520 -18.028 1.00 89.00 80 GLU A CA 1
ATOM 626 C C . GLU A 1 80 ? 9.480 -10.484 -17.137 1.00 89.00 80 GLU A C 1
ATOM 628 O O . GLU A 1 80 ? 9.341 -10.687 -15.930 1.00 89.00 80 GLU A O 1
ATOM 633 N N . ARG A 1 81 ? 8.970 -9.396 -17.730 1.00 78.69 81 ARG A N 1
ATOM 634 C CA . ARG A 1 81 ? 8.287 -8.342 -16.976 1.00 78.69 81 ARG A CA 1
ATOM 635 C C . ARG A 1 81 ? 6.966 -8.821 -16.383 1.00 78.69 81 ARG A C 1
ATOM 637 O O . ARG A 1 81 ? 6.634 -8.421 -15.272 1.00 78.69 81 ARG A O 1
ATOM 644 N N . THR A 1 82 ? 6.219 -9.665 -17.090 1.00 73.12 82 THR A N 1
ATOM 645 C CA . THR A 1 82 ? 4.989 -10.271 -16.570 1.00 73.12 82 THR A CA 1
ATOM 646 C C . THR A 1 82 ? 5.285 -11.155 -15.362 1.00 73.12 82 THR A C 1
ATOM 648 O O . THR A 1 82 ? 4.630 -10.989 -14.339 1.00 73.12 82 THR A O 1
ATOM 651 N N . GLN A 1 83 ? 6.307 -12.016 -15.426 1.00 84.62 83 GLN A N 1
ATOM 652 C CA . GLN A 1 83 ? 6.707 -12.843 -14.279 1.00 84.62 83 GLN A CA 1
ATOM 653 C C . GLN A 1 83 ? 7.157 -12.002 -13.079 1.00 84.62 83 GLN A C 1
ATOM 655 O O . GLN A 1 83 ? 6.785 -12.291 -11.943 1.00 84.62 83 GLN A O 1
ATOM 660 N N . GLU A 1 84 ? 7.935 -10.945 -13.318 1.00 79.06 84 GLU A N 1
ATOM 661 C CA . GLU A 1 84 ? 8.363 -10.025 -12.262 1.00 79.06 84 GLU A CA 1
ATOM 662 C C . GLU A 1 84 ? 7.164 -9.326 -11.606 1.00 79.06 84 GLU A C 1
ATOM 664 O O . GLU A 1 84 ? 7.092 -9.243 -10.381 1.00 79.06 84 GLU A O 1
ATOM 669 N N . LEU A 1 85 ? 6.199 -8.863 -12.408 1.00 59.88 85 LEU A N 1
ATOM 670 C CA . LEU A 1 85 ? 4.978 -8.230 -11.912 1.00 59.88 85 LEU A CA 1
ATOM 671 C C . LEU A 1 85 ? 4.095 -9.207 -11.131 1.00 59.88 85 LEU A C 1
ATOM 673 O O . LEU A 1 85 ? 3.530 -8.816 -10.114 1.00 59.88 85 LEU A O 1
ATOM 677 N N . GLU A 1 86 ? 3.987 -10.465 -11.558 1.00 72.94 86 GLU A N 1
ATOM 678 C CA . GLU A 1 86 ? 3.265 -11.501 -10.810 1.00 72.94 86 GLU A CA 1
ATOM 679 C C . GLU A 1 86 ? 3.922 -11.769 -9.452 1.00 72.94 86 GLU A C 1
ATOM 681 O O . GLU A 1 86 ? 3.231 -11.824 -8.433 1.00 72.94 86 GLU A O 1
ATOM 686 N N . LEU A 1 87 ? 5.256 -11.868 -9.415 1.00 76.31 87 LEU A N 1
ATOM 687 C CA . LEU A 1 87 ? 6.006 -12.039 -8.172 1.00 76.31 87 LEU A CA 1
ATOM 688 C C . LEU A 1 87 ? 5.831 -10.832 -7.242 1.00 76.31 87 LEU A C 1
ATOM 690 O O . LEU A 1 87 ? 5.523 -11.009 -6.066 1.00 76.31 87 LEU A O 1
ATOM 694 N N . GLN A 1 88 ? 5.968 -9.612 -7.770 1.00 63.88 88 GLN A N 1
ATOM 695 C CA . GLN A 1 88 ? 5.752 -8.378 -7.011 1.00 63.88 88 GLN A CA 1
ATOM 696 C C . GLN A 1 88 ? 4.315 -8.272 -6.502 1.00 63.88 88 GLN A C 1
ATOM 698 O O . GLN A 1 88 ? 4.106 -7.914 -5.349 1.00 63.88 88 GLN A O 1
ATOM 703 N N . SER A 1 89 ? 3.326 -8.612 -7.331 1.00 57.97 89 SER A N 1
ATOM 704 C CA . SER A 1 89 ? 1.914 -8.606 -6.942 1.00 57.97 89 SER A CA 1
ATOM 705 C C . SER A 1 89 ? 1.648 -9.597 -5.816 1.00 57.97 89 SER A C 1
ATOM 707 O O . SER A 1 89 ? 0.949 -9.260 -4.863 1.00 57.97 89 SER A O 1
ATOM 709 N N . LYS A 1 90 ? 2.210 -10.807 -5.900 1.00 68.31 90 LYS A N 1
ATOM 710 C CA . LYS A 1 90 ? 2.084 -11.812 -4.844 1.00 68.31 90 LYS A CA 1
ATOM 711 C C . LYS A 1 90 ? 2.738 -11.336 -3.547 1.00 68.31 90 LYS A C 1
ATOM 713 O O . LYS A 1 90 ? 2.116 -11.397 -2.495 1.00 68.31 90 LYS A O 1
ATOM 718 N N . GLN A 1 91 ? 3.954 -10.803 -3.630 1.00 63.00 91 GLN A N 1
ATOM 719 C CA . GLN A 1 91 ? 4.674 -10.306 -2.461 1.00 63.00 91 GLN A CA 1
ATOM 720 C C . GLN A 1 91 ? 3.983 -9.088 -1.835 1.00 63.00 91 GLN A C 1
ATOM 722 O O . GLN A 1 91 ? 3.957 -8.954 -0.616 1.00 63.00 91 GLN A O 1
ATOM 727 N N . LEU A 1 92 ? 3.368 -8.224 -2.648 1.00 54.19 92 LEU A N 1
ATOM 728 C CA . LEU A 1 92 ? 2.536 -7.122 -2.175 1.00 54.19 92 LEU A CA 1
ATOM 729 C C . LEU A 1 92 ? 1.272 -7.633 -1.479 1.00 54.19 92 LEU A C 1
ATOM 731 O O . LEU A 1 92 ? 0.911 -7.093 -0.444 1.00 54.19 92 LEU A O 1
ATOM 735 N N . GLN A 1 93 ? 0.613 -8.664 -2.013 1.00 51.22 93 GLN A N 1
ATOM 736 C CA . GLN A 1 93 ? -0.541 -9.287 -1.357 1.00 51.22 93 GLN A CA 1
ATOM 737 C C . GLN A 1 93 ? -0.162 -9.894 -0.006 1.00 51.22 93 GLN A C 1
ATOM 739 O O . GLN A 1 93 ? -0.828 -9.596 0.977 1.00 51.22 93 GLN A O 1
ATOM 744 N N . GLU A 1 94 ? 0.932 -10.656 0.060 1.00 58.59 94 GLU A N 1
ATOM 745 C CA . GLU A 1 94 ? 1.463 -11.203 1.316 1.00 58.59 94 GLU A CA 1
ATOM 746 C C . GLU A 1 94 ? 1.819 -10.076 2.297 1.00 58.59 94 GLU A C 1
ATOM 748 O O . GLU A 1 94 ? 1.389 -10.098 3.442 1.00 58.59 94 GLU A O 1
ATOM 753 N N . THR A 1 95 ? 2.493 -9.019 1.830 1.00 56.47 95 THR A N 1
ATOM 754 C CA . THR A 1 95 ? 2.825 -7.846 2.660 1.00 56.47 95 THR A CA 1
ATOM 755 C C . THR A 1 95 ? 1.572 -7.112 3.141 1.00 56.47 95 THR A C 1
ATOM 757 O O . THR A 1 95 ? 1.546 -6.628 4.265 1.00 56.47 95 THR A O 1
ATOM 760 N N . LEU A 1 96 ? 0.525 -7.003 2.318 1.00 44.69 96 LEU A N 1
ATOM 761 C CA . LEU A 1 96 ? -0.750 -6.386 2.697 1.00 44.69 96 LEU A CA 1
ATOM 762 C C . LEU A 1 96 ? -1.534 -7.256 3.681 1.00 44.69 96 LEU A C 1
ATOM 764 O O . LEU A 1 96 ? -2.220 -6.714 4.543 1.00 44.69 96 LEU A O 1
ATOM 768 N N . GLU A 1 97 ? -1.461 -8.579 3.565 1.00 49.75 97 GLU A N 1
ATOM 769 C CA . GLU A 1 97 ? -2.037 -9.506 4.539 1.00 49.75 97 GLU A CA 1
ATOM 770 C C . GLU A 1 97 ? -1.278 -9.458 5.861 1.00 49.75 97 GLU A C 1
ATOM 772 O O . GLU A 1 97 ? -1.916 -9.329 6.902 1.00 49.75 97 GLU A O 1
ATOM 777 N N . ASP A 1 98 ? 0.053 -9.446 5.823 1.00 51.94 98 ASP A N 1
ATOM 778 C CA . ASP A 1 98 ? 0.909 -9.264 6.993 1.00 51.94 98 ASP A CA 1
ATOM 779 C C . ASP A 1 98 ? 0.680 -7.897 7.634 1.00 51.94 98 ASP A C 1
ATOM 781 O O . ASP A 1 98 ? 0.555 -7.821 8.849 1.00 51.94 98 ASP A O 1
ATOM 785 N N . LEU A 1 99 ? 0.544 -6.824 6.848 1.00 43.66 99 LEU A N 1
ATOM 786 C CA . LEU A 1 99 ? 0.188 -5.494 7.344 1.00 43.66 99 LEU A CA 1
ATOM 787 C C . LEU A 1 99 ? -1.226 -5.459 7.906 1.00 43.66 99 LEU A C 1
ATOM 789 O O . LEU A 1 99 ? -1.421 -4.824 8.925 1.00 43.66 99 LEU A O 1
ATOM 793 N N . ARG A 1 100 ? -2.210 -6.137 7.305 1.00 44.56 100 ARG A N 1
ATOM 794 C CA . ARG A 1 100 ? -3.570 -6.244 7.861 1.00 44.56 100 ARG A CA 1
ATOM 795 C C . ARG A 1 100 ? -3.596 -7.074 9.134 1.00 44.56 100 ARG A C 1
ATOM 797 O O . ARG A 1 100 ? -4.371 -6.775 10.032 1.00 44.56 100 ARG A O 1
ATOM 804 N N . PHE A 1 101 ? -2.797 -8.131 9.216 1.00 44.50 101 PHE A N 1
ATOM 805 C CA . PHE A 1 101 ? -2.706 -8.984 10.395 1.00 44.50 101 PHE A CA 1
ATOM 806 C C . PHE A 1 101 ? -1.931 -8.284 11.510 1.00 44.50 101 PHE A C 1
ATOM 808 O O . PHE A 1 101 ? -2.358 -8.314 12.660 1.00 44.50 101 PHE A O 1
ATOM 815 N N . ALA A 1 102 ? -0.847 -7.591 11.158 1.00 42.84 102 ALA A N 1
ATOM 816 C CA . ALA A 1 102 ? -0.123 -6.688 12.031 1.00 42.84 102 ALA A CA 1
ATOM 817 C C . ALA A 1 102 ? -1.037 -5.553 12.471 1.00 42.84 102 ALA A C 1
ATOM 819 O O . ALA A 1 102 ? -1.144 -5.370 13.658 1.00 42.84 102 ALA A O 1
ATOM 820 N N . GLN A 1 103 ? -1.781 -4.884 11.590 1.00 34.31 103 GLN A N 1
ATOM 821 C CA . GLN A 1 103 ? -2.760 -3.848 11.933 1.00 34.31 103 GLN A CA 1
ATOM 822 C C . GLN A 1 103 ? -3.847 -4.400 12.859 1.00 34.31 103 GLN A C 1
ATOM 824 O O . GLN A 1 103 ? -4.071 -3.819 13.904 1.00 34.31 103 GLN A O 1
ATOM 829 N N . LYS A 1 104 ? -4.444 -5.566 12.579 1.00 39.81 104 LYS A N 1
ATOM 830 C CA . LYS A 1 104 ? -5.404 -6.222 13.491 1.00 39.81 104 LYS A CA 1
ATOM 831 C C . LYS A 1 104 ? -4.801 -6.562 14.854 1.00 39.81 104 LYS A C 1
ATOM 833 O O . LYS A 1 104 ? -5.494 -6.513 15.865 1.00 39.81 104 LYS A O 1
ATOM 838 N N . ARG A 1 105 ? -3.525 -6.950 14.882 1.00 39.81 105 ARG A N 1
ATOM 839 C CA . ARG A 1 105 ? -2.781 -7.238 16.111 1.00 39.81 105 ARG A CA 1
ATOM 840 C C . ARG A 1 105 ? -2.321 -5.964 16.820 1.00 39.81 105 ARG A C 1
ATOM 842 O O . ARG A 1 105 ? -2.298 -5.956 18.030 1.00 39.81 105 ARG A O 1
ATOM 849 N N . TYR A 1 106 ? -2.015 -4.901 16.094 1.00 34.44 106 TYR A N 1
ATOM 850 C CA . TYR A 1 106 ? -1.483 -3.623 16.561 1.00 34.44 106 TYR A CA 1
ATOM 851 C C . TYR A 1 106 ? -2.611 -2.720 17.059 1.00 34.44 106 TYR A C 1
ATOM 853 O O . TYR A 1 106 ? -2.488 -2.129 18.114 1.00 34.44 106 TYR A O 1
ATOM 861 N N . VAL A 1 107 ? -3.773 -2.729 16.401 1.00 38.16 107 VAL A N 1
ATOM 862 C CA . VAL A 1 107 ? -5.031 -2.173 16.926 1.00 38.16 107 VAL A CA 1
ATOM 863 C C . VAL A 1 107 ? -5.436 -2.875 18.228 1.00 38.16 107 VAL A C 1
ATOM 865 O O . VAL A 1 107 ? -6.061 -2.249 19.066 1.00 38.16 107 VAL A O 1
ATOM 868 N N . ARG A 1 108 ? -5.057 -4.144 18.444 1.00 40.38 108 ARG A N 1
ATOM 869 C CA . ARG A 1 108 ? -5.285 -4.852 19.717 1.00 40.38 108 ARG A CA 1
ATOM 870 C C . ARG A 1 108 ? -4.176 -4.605 20.757 1.00 40.38 108 ARG A C 1
ATOM 872 O O . ARG A 1 108 ? -4.511 -4.344 21.902 1.00 40.38 108 ARG A O 1
ATOM 879 N N . ASP A 1 109 ? -2.903 -4.668 20.367 1.00 37.47 109 ASP A N 1
ATOM 880 C CA . ASP A 1 109 ? -1.736 -4.585 21.262 1.00 37.47 109 ASP A CA 1
ATOM 881 C C . ASP A 1 109 ? -1.382 -3.116 21.629 1.00 37.47 109 ASP A C 1
ATOM 883 O O . ASP A 1 109 ? -1.049 -2.851 22.776 1.00 37.47 109 ASP A O 1
ATOM 887 N N . GLU A 1 110 ? -1.490 -2.127 20.723 1.00 37.84 110 GLU A N 1
ATOM 888 C CA . GLU A 1 110 ? -1.243 -0.703 21.058 1.00 37.84 110 GLU A CA 1
ATOM 889 C C . GLU A 1 110 ? -2.423 -0.031 21.755 1.00 37.84 110 GLU A C 1
ATOM 891 O O . GLU A 1 110 ? -2.216 0.887 22.547 1.00 37.84 110 GLU A O 1
ATOM 896 N N . TRP A 1 111 ? -3.659 -0.468 21.498 1.00 42.62 111 TRP A N 1
ATOM 897 C CA . TRP A 1 111 ? -4.783 0.017 22.296 1.00 42.62 111 TRP A CA 1
ATOM 898 C C . TRP A 1 111 ? -4.732 -0.521 23.724 1.00 42.62 111 TRP A C 1
ATOM 900 O O . TRP A 1 111 ? -5.273 0.139 24.599 1.00 42.62 111 TRP A O 1
ATOM 910 N N . GLU A 1 112 ? -4.055 -1.642 24.006 1.00 40.12 112 GLU A N 1
ATOM 911 C CA . GLU A 1 112 ? -3.782 -2.035 25.394 1.00 40.12 112 GLU A CA 1
ATOM 912 C C . GLU A 1 112 ? -2.857 -1.028 26.087 1.00 40.12 112 GLU A C 1
ATOM 914 O O . GLU A 1 112 ? -3.188 -0.623 27.189 1.00 40.12 112 GLU A O 1
ATOM 919 N N . ASP A 1 113 ? -1.789 -0.533 25.452 1.00 38.78 113 ASP A N 1
ATOM 920 C CA . ASP A 1 113 ? -0.889 0.463 26.067 1.00 38.78 113 ASP A CA 1
ATOM 921 C C . ASP A 1 113 ? -1.489 1.886 26.097 1.00 38.78 113 ASP A C 1
ATOM 923 O O . ASP A 1 113 ? -1.385 2.590 27.103 1.00 38.78 113 ASP A O 1
ATOM 927 N N . TYR A 1 114 ? -2.159 2.316 25.020 1.00 38.19 114 TYR A N 1
ATOM 928 C CA . TYR A 1 114 ? -2.764 3.652 24.920 1.00 38.19 114 TYR A CA 1
ATOM 929 C C . TYR A 1 114 ? -4.043 3.770 25.757 1.00 38.19 114 TYR A C 1
ATOM 931 O O . TYR A 1 114 ? -4.291 4.802 26.384 1.00 38.19 114 TYR A O 1
ATOM 939 N N . ALA A 1 115 ? -4.856 2.707 25.803 1.00 41.03 115 ALA A N 1
ATOM 940 C CA . ALA A 1 115 ? -6.001 2.661 26.694 1.00 41.03 115 ALA A CA 1
ATOM 941 C C . ALA A 1 115 ? -5.586 2.302 28.121 1.00 41.03 115 ALA A C 1
ATOM 943 O O . ALA A 1 115 ? -6.275 2.763 29.006 1.00 41.03 115 ALA A O 1
ATOM 944 N N . ALA A 1 116 ? -4.499 1.574 28.410 1.00 39.22 116 ALA A N 1
ATOM 945 C CA . ALA A 1 116 ? -4.121 1.265 29.798 1.00 39.22 116 ALA A CA 1
ATOM 946 C C . ALA A 1 116 ? -3.877 2.517 30.646 1.00 39.22 116 ALA A C 1
ATOM 948 O O . ALA A 1 116 ? -4.332 2.551 31.784 1.00 39.22 116 ALA A O 1
ATOM 949 N N . ASP A 1 117 ? -3.224 3.550 30.110 1.00 39.16 117 ASP A N 1
ATOM 950 C CA . ASP A 1 117 ? -2.937 4.781 30.866 1.00 39.16 117 ASP A CA 1
ATOM 951 C C . ASP A 1 117 ? -4.216 5.619 31.096 1.00 39.16 117 ASP A C 1
ATOM 953 O O . ASP A 1 117 ? -4.427 6.185 32.168 1.00 39.16 117 ASP A O 1
ATOM 957 N N . TRP A 1 118 ? -5.133 5.635 30.119 1.00 40.56 118 TRP A N 1
ATOM 958 C CA . TRP A 1 118 ? -6.422 6.343 30.198 1.00 40.56 118 TRP A CA 1
ATOM 959 C C . TRP A 1 118 ? -7.512 5.558 30.957 1.00 40.56 118 TRP A C 1
ATOM 961 O O . TRP A 1 118 ? -8.341 6.129 31.672 1.00 40.56 118 TRP A O 1
ATOM 971 N N . LEU A 1 119 ? -7.498 4.230 30.837 1.00 43.09 119 LEU A N 1
ATOM 972 C CA . LEU A 1 119 ? -8.332 3.288 31.574 1.00 43.09 119 LEU A CA 1
ATOM 973 C C . LEU A 1 119 ? -7.869 3.214 33.021 1.00 43.09 119 LEU A C 1
ATOM 975 O O . LEU A 1 119 ? -8.735 3.187 33.874 1.00 43.09 119 LEU A O 1
ATOM 979 N N . ALA A 1 120 ? -6.575 3.263 33.344 1.00 41.25 120 ALA A N 1
ATOM 980 C CA . ALA A 1 120 ? -6.117 3.255 34.737 1.00 41.25 120 ALA A CA 1
ATOM 981 C C . ALA A 1 120 ? -6.731 4.401 35.565 1.00 41.25 120 ALA A C 1
ATOM 983 O O . ALA A 1 120 ? -7.154 4.170 36.696 1.00 41.25 120 ALA A O 1
ATOM 984 N N . ASP A 1 121 ? -6.870 5.594 34.979 1.00 40.84 121 ASP A N 1
ATOM 985 C CA . ASP A 1 121 ? -7.510 6.758 35.616 1.00 40.84 121 ASP A CA 1
ATOM 986 C C . ASP A 1 121 ? -9.056 6.664 35.620 1.00 40.84 121 ASP A C 1
ATOM 988 O O . ASP A 1 121 ? -9.730 7.187 36.509 1.00 40.84 121 ASP A O 1
ATOM 992 N N . SER A 1 122 ? -9.641 5.960 34.643 1.00 45.00 122 SER A N 1
ATOM 993 C CA . SER A 1 122 ? -11.099 5.788 34.487 1.00 45.00 122 SER A CA 1
ATOM 994 C C . SER A 1 122 ? -11.661 4.554 35.220 1.00 45.00 122 SER A C 1
ATOM 996 O O . SER A 1 122 ? -12.850 4.503 35.546 1.00 45.00 122 SER A O 1
ATOM 998 N N . MET A 1 123 ? -10.812 3.560 35.502 1.00 45.03 123 MET A N 1
ATOM 999 C CA . MET A 1 123 ? -11.132 2.280 36.144 1.00 45.03 123 MET A CA 1
ATOM 1000 C C . MET A 1 123 ? -11.385 2.428 37.644 1.00 45.03 123 MET A C 1
ATOM 1002 O O . MET A 1 123 ? -12.112 1.615 38.210 1.00 45.03 123 MET A O 1
ATOM 1006 N N . ASP A 1 124 ? -10.890 3.501 38.268 1.00 45.12 124 ASP A N 1
ATOM 1007 C CA . ASP A 1 124 ? -11.120 3.809 39.688 1.00 45.12 124 ASP A CA 1
ATOM 1008 C C . ASP A 1 124 ? -12.613 4.098 39.997 1.00 45.12 124 ASP A C 1
ATOM 1010 O O . ASP A 1 124 ? -13.041 4.110 41.150 1.00 45.12 124 ASP A O 1
ATOM 1014 N N . ASN A 1 125 ? -13.440 4.280 38.953 1.00 48.28 125 ASN A N 1
ATOM 1015 C CA . ASN A 1 125 ? -14.888 4.503 39.035 1.00 48.28 125 ASN A CA 1
ATOM 1016 C C . ASN A 1 125 ? -15.749 3.388 38.406 1.00 48.28 125 ASN A C 1
ATOM 1018 O O . ASN A 1 125 ? -16.969 3.564 38.293 1.00 48.28 125 ASN A O 1
ATOM 1022 N N . LEU A 1 126 ? -15.167 2.253 37.997 1.00 52.41 126 LEU A N 1
ATOM 1023 C CA . LEU A 1 126 ? -15.951 1.135 37.468 1.00 52.41 126 LEU A CA 1
ATOM 1024 C C . LEU A 1 126 ? -16.798 0.502 38.577 1.00 52.41 126 LEU A C 1
ATOM 1026 O O . LEU A 1 126 ? -16.300 0.029 39.597 1.00 52.41 126 LEU A O 1
ATOM 1030 N N . LEU A 1 127 ? -18.109 0.484 38.357 1.00 53.59 127 LEU A N 1
ATOM 1031 C CA . LEU A 1 127 ? -19.024 -0.329 39.144 1.00 53.59 127 LEU A CA 1
ATOM 1032 C C . LEU A 1 127 ? -18.927 -1.763 38.632 1.00 53.59 127 LEU A C 1
ATOM 1034 O O . LEU A 1 127 ? -19.113 -1.988 37.443 1.00 53.59 127 LEU A O 1
ATOM 1038 N N . ASP A 1 128 ? -18.615 -2.688 39.538 1.00 62.16 128 ASP A N 1
ATOM 1039 C CA . ASP A 1 128 ? -18.528 -4.136 39.317 1.00 62.16 128 ASP A CA 1
ATOM 1040 C C . ASP A 1 128 ? -17.805 -4.558 38.018 1.00 62.16 128 ASP A C 1
ATOM 1042 O O . ASP A 1 128 ? -18.393 -4.739 36.947 1.00 62.16 128 ASP A O 1
ATOM 1046 N N . GLU A 1 129 ? -16.497 -4.790 38.151 1.00 57.00 129 GLU A N 1
ATOM 1047 C CA . GLU A 1 129 ? -15.590 -5.248 37.093 1.00 57.00 129 GLU A CA 1
ATOM 1048 C C . GLU A 1 129 ? -16.125 -6.469 36.317 1.00 57.00 129 GLU A C 1
ATOM 1050 O O . GLU A 1 129 ? -15.876 -6.622 35.119 1.00 57.00 129 GLU A O 1
ATOM 1055 N N . GLN A 1 130 ? -16.912 -7.334 36.962 1.00 59.12 130 GLN A N 1
ATOM 1056 C CA . GLN A 1 130 ? -17.411 -8.563 36.352 1.00 59.12 130 GLN A CA 1
ATOM 1057 C C . GLN A 1 130 ? -18.536 -8.304 35.337 1.00 59.12 130 GLN A C 1
ATOM 1059 O O . GLN A 1 130 ? -18.610 -8.976 34.304 1.00 59.12 130 GLN A O 1
ATOM 1064 N N . VAL A 1 131 ? -19.388 -7.313 35.607 1.00 61.09 131 VAL A N 1
ATOM 1065 C CA . VAL A 1 131 ? -20.488 -6.895 34.722 1.00 61.09 131 VAL A CA 1
ATOM 1066 C C . VAL A 1 131 ? -19.934 -6.131 33.520 1.00 61.09 131 VAL A C 1
ATOM 1068 O O . VAL A 1 131 ? -20.310 -6.414 32.380 1.00 61.09 131 VAL A O 1
ATOM 1071 N N . TRP A 1 132 ? -18.970 -5.243 33.766 1.00 62.34 132 TRP A N 1
ATOM 1072 C CA . TRP A 1 132 ? -18.257 -4.485 32.738 1.00 62.34 132 TRP A CA 1
ATOM 1073 C C . TRP A 1 132 ? -17.521 -5.393 31.745 1.00 62.34 132 TRP A C 1
ATOM 1075 O O . TRP A 1 132 ? -17.742 -5.309 30.534 1.00 62.34 132 TRP A O 1
ATOM 1085 N N . ASN A 1 133 ? -16.729 -6.345 32.246 1.00 61.81 133 ASN A N 1
ATOM 1086 C CA . ASN A 1 133 ? -15.972 -7.272 31.402 1.00 61.81 133 ASN A CA 1
ATOM 1087 C C . ASN A 1 133 ? -16.880 -8.132 30.512 1.00 61.81 133 ASN A C 1
ATOM 1089 O O . ASN A 1 133 ? -16.566 -8.383 29.347 1.00 61.81 133 ASN A O 1
ATOM 1093 N N . LYS A 1 134 ? -18.036 -8.559 31.035 1.00 66.12 134 LYS A N 1
ATOM 1094 C CA . LYS A 1 134 ? -19.025 -9.325 30.267 1.00 66.12 134 LYS A CA 1
ATOM 1095 C C . LYS A 1 134 ? -19.678 -8.478 29.170 1.00 66.12 134 LYS A C 1
ATOM 1097 O O . LYS A 1 134 ? -19.835 -8.966 28.046 1.00 66.12 134 LYS A O 1
ATOM 1102 N N . ALA A 1 135 ? -20.038 -7.231 29.479 1.00 64.94 135 ALA A N 1
ATOM 1103 C CA . ALA A 1 135 ? -20.641 -6.309 28.520 1.00 64.94 135 ALA A CA 1
ATOM 1104 C C . ALA A 1 135 ? -19.682 -6.006 27.359 1.00 64.94 135 ALA A C 1
ATOM 1106 O O . ALA A 1 135 ? -20.074 -6.142 26.201 1.00 64.94 135 ALA A O 1
ATOM 1107 N N . ILE A 1 136 ? -18.409 -5.707 27.654 1.00 63.41 136 ILE A N 1
ATOM 1108 C CA . ILE A 1 136 ? -17.371 -5.496 26.634 1.00 63.41 136 ILE A CA 1
ATOM 1109 C C . ILE A 1 136 ? -17.175 -6.747 25.782 1.00 63.41 136 ILE A C 1
ATOM 1111 O O . ILE A 1 136 ? -17.223 -6.659 24.559 1.00 63.41 136 ILE A O 1
ATOM 1115 N N . ALA A 1 137 ? -16.967 -7.914 26.401 1.00 62.34 137 ALA A N 1
ATOM 1116 C CA . ALA A 1 137 ? -16.711 -9.148 25.660 1.00 62.34 137 ALA A CA 1
ATOM 1117 C C . ALA A 1 137 ? -17.846 -9.452 24.671 1.00 62.34 137 ALA A C 1
ATOM 1119 O O . ALA A 1 137 ? -17.600 -9.798 23.517 1.00 62.34 137 ALA A O 1
ATOM 1120 N N . THR A 1 138 ? -19.089 -9.236 25.106 1.00 65.12 138 THR A N 1
ATOM 1121 C CA . THR A 1 138 ? -20.278 -9.427 24.271 1.00 65.12 138 THR A CA 1
ATOM 1122 C C . THR A 1 138 ? -20.385 -8.359 23.177 1.00 65.12 138 THR A C 1
ATOM 1124 O O . THR A 1 138 ? -20.752 -8.689 22.051 1.00 65.12 138 THR A O 1
ATOM 1127 N N . ALA A 1 139 ? -20.062 -7.097 23.475 1.00 67.69 139 ALA A N 1
ATOM 1128 C CA . ALA A 1 139 ? -20.084 -6.007 22.499 1.00 67.69 139 ALA A CA 1
ATOM 1129 C C . ALA A 1 139 ? -19.016 -6.194 21.411 1.00 67.69 139 ALA A C 1
ATOM 1131 O O . ALA A 1 139 ? -19.297 -5.967 20.238 1.00 67.69 139 ALA A O 1
ATOM 1132 N N . ILE A 1 140 ? -17.828 -6.685 21.779 1.00 65.12 140 ILE A N 1
ATOM 1133 C CA . ILE A 1 140 ? -16.759 -7.049 20.840 1.00 65.12 140 ILE A CA 1
ATOM 1134 C C . ILE A 1 140 ? -17.191 -8.233 19.971 1.00 65.12 140 ILE A C 1
ATOM 1136 O O . ILE A 1 140 ? -17.053 -8.181 18.752 1.00 65.12 140 ILE A O 1
ATOM 1140 N N . GLU A 1 141 ? -17.712 -9.300 20.585 1.00 68.19 141 GLU A N 1
ATOM 1141 C CA . GLU A 1 141 ? -18.100 -10.521 19.869 1.00 68.19 141 GLU A CA 1
ATOM 1142 C C . GLU A 1 141 ? -19.246 -10.269 18.885 1.00 68.19 141 GLU A C 1
ATOM 1144 O O . GLU A 1 141 ? -19.219 -10.756 17.755 1.00 68.19 141 GLU A O 1
ATOM 1149 N N . LYS A 1 142 ? -20.262 -9.513 19.311 1.00 75.12 142 LYS A N 1
ATOM 1150 C CA . LYS A 1 142 ? -21.476 -9.281 18.520 1.00 75.12 142 LYS A CA 1
ATOM 1151 C C . LYS A 1 142 ? -21.421 -8.022 17.665 1.00 75.12 142 LYS A C 1
ATOM 1153 O O . LYS A 1 142 ? -22.307 -7.856 16.833 1.00 75.12 142 LYS A O 1
ATOM 1158 N N . GLN A 1 143 ? -20.439 -7.145 17.886 1.00 71.94 143 GLN A N 1
ATOM 1159 C CA . GLN A 1 143 ? -20.365 -5.805 17.290 1.00 71.94 143 GLN A CA 1
ATOM 1160 C C . GLN A 1 143 ? -21.677 -5.026 17.444 1.00 71.94 143 GLN A C 1
ATOM 1162 O O . GLN A 1 143 ? -22.171 -4.384 16.519 1.00 71.94 143 GLN A O 1
ATOM 1167 N N . GLN A 1 144 ? -22.271 -5.116 18.630 1.00 84.31 144 GLN A N 1
ATOM 1168 C CA . GLN A 1 144 ? -23.551 -4.497 18.950 1.00 84.31 144 GLN A CA 1
ATOM 1169 C C . GLN A 1 144 ? -23.480 -3.801 20.298 1.00 84.31 144 GLN A C 1
ATOM 1171 O O . GLN A 1 144 ? -22.660 -4.150 21.147 1.00 84.31 144 GLN A O 1
ATOM 1176 N N . ILE A 1 145 ? -24.375 -2.836 20.491 1.00 82.88 145 ILE A N 1
ATOM 1177 C CA . ILE A 1 145 ? -24.599 -2.218 21.791 1.00 82.88 145 ILE A CA 1
ATOM 1178 C C . ILE A 1 145 ? -25.101 -3.294 22.755 1.00 82.88 145 ILE A C 1
ATOM 1180 O O . ILE A 1 145 ? -26.076 -3.994 22.468 1.00 82.88 145 ILE A O 1
ATOM 1184 N N . VAL A 1 146 ? -24.435 -3.429 23.898 1.00 79.94 146 VAL A N 1
ATOM 1185 C CA . VAL A 1 146 ? -24.797 -4.393 24.938 1.00 79.94 146 VAL A CA 1
ATOM 1186 C C . VAL A 1 146 ? -25.063 -3.653 26.232 1.00 79.94 146 VAL A C 1
ATOM 1188 O O . VAL A 1 146 ? -24.178 -2.987 26.758 1.00 79.94 146 VAL A O 1
ATOM 1191 N N . SER A 1 147 ? -26.272 -3.816 26.764 1.00 77.50 147 SER A N 1
ATOM 1192 C CA . SER A 1 147 ? -26.625 -3.376 28.110 1.00 77.50 147 SER A CA 1
ATOM 1193 C C . SER A 1 147 ? -26.648 -4.565 29.073 1.00 77.50 147 SER A C 1
ATOM 1195 O O . SER A 1 147 ? -27.367 -5.537 28.831 1.00 77.50 147 SER A O 1
ATOM 1197 N N . GLU A 1 148 ? -25.919 -4.477 30.180 1.00 71.06 148 GLU A N 1
ATOM 1198 C CA . GLU A 1 148 ? -25.944 -5.449 31.277 1.00 71.06 148 GLU A CA 1
ATOM 1199 C C . GLU A 1 148 ? -26.423 -4.765 32.563 1.00 71.06 148 GLU A C 1
ATOM 1201 O O . GLU A 1 148 ? -26.162 -3.585 32.800 1.00 71.06 148 GLU A O 1
ATOM 1206 N N . VAL A 1 149 ? -27.157 -5.503 33.396 1.00 68.00 149 VAL A N 1
ATOM 1207 C CA . VAL A 1 149 ? -27.726 -4.995 34.651 1.00 68.00 149 VAL A CA 1
ATOM 1208 C C . VAL A 1 149 ? -27.347 -5.947 35.779 1.00 68.00 149 VAL A C 1
ATOM 1210 O O . VAL A 1 149 ? -27.563 -7.154 35.664 1.00 68.00 149 VAL A O 1
ATOM 1213 N N . ASN A 1 150 ? -26.812 -5.413 36.878 1.00 63.88 150 ASN A N 1
ATOM 1214 C CA . ASN A 1 150 ? -26.602 -6.182 38.106 1.00 63.88 150 ASN A CA 1
ATOM 1215 C C . ASN A 1 150 ? -27.879 -6.159 38.962 1.00 63.88 150 ASN A C 1
ATOM 1217 O O . ASN A 1 150 ? -28.582 -5.148 39.016 1.00 63.88 150 ASN A O 1
ATOM 1221 N N . GLY A 1 151 ? -28.156 -7.253 39.676 1.00 56.16 151 GLY A N 1
ATOM 1222 C CA . GLY A 1 151 ? -29.314 -7.465 40.551 1.00 56.16 151 GLY A CA 1
ATOM 1223 C C . GLY A 1 151 ? -29.517 -6.450 41.689 1.00 56.16 151 GLY A C 1
ATOM 1224 O O . GLY A 1 151 ? -30.482 -6.598 42.434 1.00 56.16 151 GLY A O 1
ATOM 1225 N N . GLU A 1 152 ? -28.682 -5.411 41.803 1.00 54.28 152 GLU A N 1
ATOM 1226 C CA . GLU A 1 152 ? -28.767 -4.337 42.805 1.00 54.28 152 GLU A CA 1
ATOM 1227 C C . GLU A 1 152 ? -28.833 -2.910 42.208 1.00 54.28 152 GLU A C 1
ATOM 1229 O O . GLU A 1 152 ? -28.288 -1.974 42.776 1.00 54.28 152 GLU A O 1
ATOM 1234 N N . GLN A 1 153 ? -29.560 -2.696 41.103 1.00 59.84 153 GLN A N 1
ATOM 1235 C CA . GLN A 1 153 ? -29.821 -1.357 40.520 1.00 59.84 153 GLN A CA 1
ATOM 1236 C C . GLN A 1 153 ? -28.633 -0.686 39.808 1.00 59.84 153 GLN A C 1
ATOM 1238 O O . GLN A 1 153 ? -28.629 0.529 39.664 1.00 59.84 153 GLN A O 1
ATOM 1243 N N . GLN A 1 154 ? -27.652 -1.435 39.309 1.00 64.00 154 GLN A N 1
ATOM 1244 C CA . GLN A 1 154 ? -26.576 -0.872 38.481 1.00 64.00 154 GLN A CA 1
ATOM 1245 C C . GLN A 1 154 ? -26.750 -1.308 37.033 1.00 64.00 154 GLN A C 1
ATOM 1247 O O . GLN A 1 154 ? -27.095 -2.463 36.774 1.00 64.00 154 GLN A O 1
ATOM 1252 N N . SER A 1 155 ? -26.521 -0.389 36.098 1.00 72.38 155 SER A N 1
ATOM 1253 C CA . SER A 1 155 ? -26.614 -0.672 34.664 1.00 72.38 155 SER A CA 1
ATOM 1254 C C . SER A 1 155 ? -25.362 -0.206 33.942 1.00 72.38 155 SER A C 1
ATOM 1256 O O . SER A 1 155 ? -24.820 0.862 34.231 1.00 72.38 155 SER A O 1
ATOM 1258 N N . THR A 1 156 ? -24.936 -1.020 32.993 1.00 74.75 156 THR A N 1
ATOM 1259 C CA . THR A 1 156 ? -23.755 -0.810 32.172 1.00 74.75 156 THR A CA 1
ATOM 1260 C C . THR A 1 156 ? -24.173 -0.896 30.720 1.00 74.75 156 THR A C 1
ATOM 1262 O O . THR A 1 156 ? -24.885 -1.830 30.354 1.00 74.75 156 THR A O 1
ATOM 1265 N N . VAL A 1 157 ? -23.704 0.026 29.885 1.00 78.50 157 VAL A N 1
ATOM 1266 C CA . VAL A 1 157 ? -23.802 -0.103 28.431 1.00 78.50 157 VAL A CA 1
ATOM 1267 C C . VAL A 1 157 ? -22.410 -0.057 27.814 1.00 78.50 157 VAL A C 1
ATOM 1269 O O . VAL A 1 157 ? -21.586 0.791 28.158 1.00 78.50 157 VAL A O 1
ATOM 1272 N N . ALA A 1 158 ? -22.150 -1.009 26.928 1.00 75.94 158 ALA A N 1
ATOM 1273 C CA . ALA A 1 158 ? -20.940 -1.114 26.133 1.00 75.94 158 ALA A CA 1
ATOM 1274 C C . ALA A 1 158 ? -21.304 -0.894 24.664 1.0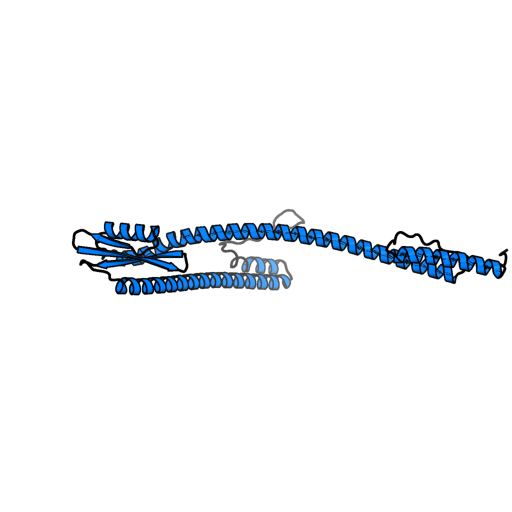0 75.94 158 ALA A C 1
ATOM 1276 O O . ALA A 1 158 ? -22.193 -1.560 24.129 1.00 75.94 158 ALA A O 1
ATOM 1277 N N . ILE A 1 159 ? -20.631 0.060 24.029 1.00 81.12 159 ILE A N 1
ATOM 1278 C CA . ILE A 1 159 ? -20.949 0.540 22.687 1.00 81.12 159 ILE A CA 1
ATOM 1279 C C . ILE A 1 159 ? -19.707 0.374 21.811 1.00 81.12 159 ILE A C 1
ATOM 1281 O O . ILE A 1 159 ? -18.666 0.957 22.118 1.00 81.12 159 ILE A O 1
ATOM 1285 N N . PRO A 1 160 ? -19.780 -0.438 20.745 1.00 79.12 160 PRO A N 1
ATOM 1286 C CA . PRO A 1 160 ? -18.686 -0.587 19.797 1.00 79.12 160 PRO A CA 1
ATOM 1287 C C . PRO A 1 160 ? -18.303 0.754 19.166 1.00 79.12 160 PRO A C 1
ATOM 1289 O O . PRO A 1 160 ? -19.165 1.490 18.689 1.00 79.12 160 PRO A O 1
ATOM 1292 N N . VAL A 1 161 ? -17.008 1.046 19.126 1.00 80.69 161 VAL A N 1
ATOM 1293 C CA . VAL A 1 161 ? -16.443 2.158 18.361 1.00 80.69 161 VAL A CA 1
ATOM 1294 C C . VAL A 1 161 ? -15.882 1.566 17.077 1.00 80.69 161 VAL A C 1
ATOM 1296 O O . VAL A 1 161 ? -14.907 0.813 17.116 1.00 80.69 161 VAL A O 1
ATOM 1299 N N . ASN A 1 162 ? -16.513 1.887 15.949 1.00 79.38 162 ASN A N 1
ATOM 1300 C CA . ASN A 1 162 ? -16.136 1.374 14.636 1.00 79.38 162 ASN A CA 1
ATOM 1301 C C . ASN A 1 162 ? -15.612 2.499 13.738 1.00 79.38 162 ASN A C 1
ATOM 1303 O O . ASN A 1 162 ? -16.060 3.642 13.828 1.00 79.38 162 ASN A O 1
ATOM 1307 N N . TYR A 1 163 ? -14.717 2.147 12.822 1.00 75.81 163 TYR A N 1
ATOM 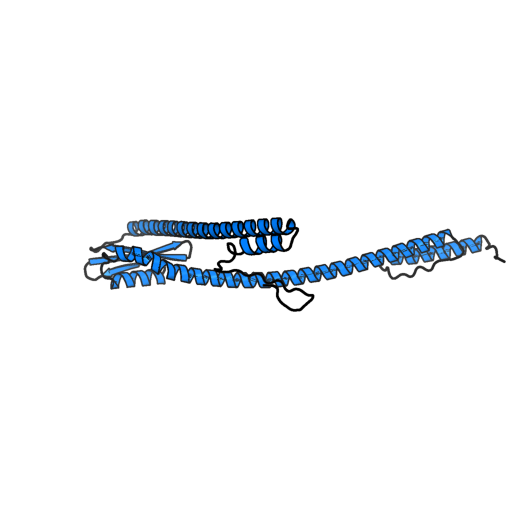1308 C CA . TYR A 1 163 ? -14.374 2.960 11.661 1.00 75.81 163 TYR A CA 1
ATOM 1309 C C . TYR A 1 163 ? -14.601 2.122 10.398 1.00 75.81 163 TYR A C 1
ATOM 1311 O O . TYR A 1 163 ? -13.890 1.151 10.136 1.00 75.81 163 TYR A O 1
ATOM 1319 N N . GLY A 1 164 ? -15.641 2.455 9.627 1.00 76.06 164 GLY A N 1
ATOM 1320 C CA . GLY A 1 164 ? -16.124 1.573 8.561 1.00 76.06 164 GLY A CA 1
ATOM 1321 C C . GLY A 1 164 ? -16.588 0.224 9.126 1.00 76.06 164 GLY A C 1
ATOM 1322 O O . GLY A 1 164 ? -17.396 0.191 10.049 1.00 76.06 164 GLY A O 1
ATOM 1323 N N . ASP A 1 165 ? -16.049 -0.875 8.593 1.00 73.00 165 ASP A N 1
ATOM 1324 C CA . ASP A 1 165 ? -16.347 -2.244 9.048 1.00 73.00 165 ASP A CA 1
ATOM 1325 C C . ASP A 1 165 ? -15.375 -2.749 10.140 1.00 73.00 165 ASP A C 1
ATOM 1327 O O . ASP A 1 165 ? -15.426 -3.916 10.539 1.00 73.00 165 ASP A O 1
ATOM 1331 N N . GLU A 1 166 ? -14.446 -1.905 10.603 1.00 67.44 166 GLU A N 1
ATOM 1332 C CA . GLU A 1 166 ? -13.412 -2.280 11.570 1.00 67.44 166 GLU A CA 1
ATOM 1333 C C . GLU A 1 166 ? -13.764 -1.795 12.982 1.00 67.44 166 GLU A C 1
ATOM 1335 O O . GLU A 1 166 ? -13.976 -0.605 13.212 1.00 67.44 166 GLU A O 1
ATOM 1340 N N . LEU A 1 167 ? -13.803 -2.731 13.936 1.00 70.25 167 LEU A N 1
ATOM 1341 C CA . LEU A 1 167 ? -13.947 -2.436 15.361 1.00 70.25 167 LEU A CA 1
ATOM 1342 C C . LEU A 1 167 ? -12.609 -1.945 15.909 1.00 70.25 167 LEU A C 1
ATOM 1344 O O . LEU A 1 167 ? -11.651 -2.717 15.956 1.00 70.25 167 LEU A O 1
ATOM 1348 N N . ILE A 1 168 ? -12.568 -0.694 16.358 1.00 70.44 168 ILE A N 1
ATOM 1349 C CA . ILE A 1 168 ? -11.354 -0.074 16.897 1.00 70.44 168 ILE A CA 1
ATOM 1350 C C . ILE A 1 168 ? -11.373 0.036 18.425 1.00 70.44 168 ILE A C 1
ATOM 1352 O O . ILE A 1 168 ? -10.318 0.152 19.029 1.00 70.44 168 ILE A O 1
ATOM 1356 N N . GLY A 1 169 ? -12.542 -0.059 19.070 1.00 69.62 169 GLY A N 1
ATOM 1357 C CA . GLY A 1 169 ? -12.636 -0.017 20.530 1.00 69.62 169 GLY A CA 1
ATOM 1358 C C . GLY A 1 169 ? -14.048 -0.236 21.071 1.00 69.62 169 GLY A C 1
ATOM 1359 O O . GLY A 1 169 ? -14.980 -0.534 20.325 1.00 69.62 169 GLY A O 1
ATOM 1360 N N . VAL A 1 170 ? -14.212 -0.077 22.385 1.00 69.56 170 VAL A N 1
ATOM 1361 C CA . VAL A 1 170 ? -15.517 -0.113 23.061 1.00 69.56 170 VAL A CA 1
ATOM 1362 C C . VAL A 1 170 ? -15.616 1.053 24.032 1.00 69.56 170 VAL A C 1
ATOM 1364 O O . VAL A 1 170 ? -14.725 1.264 24.851 1.00 69.56 170 VAL A O 1
ATOM 1367 N N . LEU A 1 171 ? -16.718 1.791 23.950 1.00 71.94 171 LEU A N 1
ATOM 1368 C CA . LEU A 1 171 ? -17.037 2.905 24.827 1.00 71.94 171 LEU A CA 1
ATOM 1369 C C . LEU A 1 171 ? -18.050 2.454 25.886 1.00 71.94 171 LEU A C 1
ATOM 1371 O O . LEU A 1 171 ? -19.031 1.778 25.578 1.00 71.94 171 LEU A O 1
ATOM 1375 N N . GLY A 1 172 ? -17.776 2.785 27.146 1.00 71.69 172 GLY A N 1
ATOM 1376 C CA . GLY A 1 172 ? -18.531 2.310 28.299 1.00 71.69 172 GLY A CA 1
ATOM 1377 C C . GLY A 1 172 ? -19.229 3.392 29.083 1.00 71.69 172 GLY A C 1
ATOM 1378 O O . GLY A 1 172 ? -18.605 4.397 29.412 1.00 71.69 172 GLY A O 1
ATOM 1379 N N . PHE A 1 173 ? -20.466 3.132 29.497 1.00 74.31 173 PHE A N 1
ATOM 1380 C CA . PHE A 1 173 ? -21.129 3.934 30.522 1.00 74.31 173 PHE A CA 1
ATOM 1381 C C . PHE A 1 173 ? -21.646 3.043 31.633 1.00 74.31 173 PHE A C 1
ATOM 1383 O O . PHE A 1 173 ? -22.217 1.983 31.384 1.00 74.31 173 PHE A O 1
ATOM 1390 N N . ASN A 1 174 ? -21.468 3.510 32.864 1.00 70.25 174 ASN A N 1
ATOM 1391 C CA . ASN A 1 174 ? -21.940 2.842 34.065 1.00 70.25 174 ASN A CA 1
ATOM 1392 C C . ASN A 1 174 ? -22.816 3.807 34.860 1.00 70.25 174 ASN A C 1
ATOM 1394 O O . ASN A 1 174 ? -22.432 4.952 35.097 1.00 70.25 174 ASN A O 1
ATOM 1398 N N . SER A 1 175 ? -23.976 3.332 35.300 1.00 70.19 175 SER A N 1
ATOM 1399 C CA . SER A 1 175 ? -24.883 4.067 36.175 1.00 70.19 175 SER A CA 1
ATOM 1400 C C . SER A 1 175 ? -25.018 3.360 37.523 1.00 70.19 175 SER A C 1
ATOM 1402 O O . SER A 1 175 ? -25.216 2.144 37.583 1.00 70.19 175 SER A O 1
ATOM 1404 N N . LYS A 1 176 ? -24.940 4.152 38.604 1.00 63.72 176 LYS A N 1
ATOM 1405 C CA . LYS A 1 176 ? -25.140 3.718 40.003 1.00 63.72 176 LYS A CA 1
ATOM 1406 C C . LYS A 1 176 ? -26.602 3.418 40.339 1.00 63.72 176 LYS A C 1
ATOM 1408 O O . LYS A 1 176 ? -26.859 2.786 41.357 1.00 63.72 176 LYS A O 1
ATOM 1413 N N . GLU A 1 177 ? -27.522 3.882 39.499 1.00 62.81 177 GLU A N 1
ATOM 1414 C CA . GLU A 1 177 ? -28.956 3.612 39.576 1.00 62.81 177 GLU A CA 1
ATOM 1415 C C . GLU A 1 177 ? -29.415 2.887 38.304 1.00 62.81 177 GLU A C 1
ATOM 1417 O O . GLU A 1 177 ? -28.719 2.911 37.280 1.00 62.81 177 GLU A O 1
ATOM 1422 N N . MET A 1 178 ? -30.581 2.234 38.367 1.00 63.50 178 MET A N 1
ATOM 1423 C CA . MET A 1 178 ? -31.139 1.452 37.263 1.00 63.50 178 MET A CA 1
ATOM 1424 C C . MET A 1 178 ? -31.556 2.413 36.144 1.00 63.50 178 MET A C 1
ATOM 1426 O O . MET A 1 178 ? -32.705 2.845 36.070 1.00 63.50 178 MET A O 1
ATOM 1430 N N . ALA A 1 179 ? -30.592 2.799 35.309 1.00 64.19 179 ALA A N 1
ATOM 1431 C CA . ALA A 1 179 ? -30.824 3.677 34.182 1.00 64.19 179 ALA A CA 1
ATOM 1432 C C . ALA A 1 179 ? -31.574 2.885 33.114 1.00 64.19 179 ALA A C 1
ATOM 1434 O O . ALA A 1 179 ? -31.182 1.782 32.727 1.00 64.19 179 ALA A O 1
ATOM 1435 N N . THR A 1 180 ? -32.698 3.441 32.676 1.00 64.38 180 THR A N 1
ATOM 1436 C CA . THR A 1 180 ? -33.398 2.957 31.491 1.00 64.38 180 THR A CA 1
ATOM 1437 C C . THR A 1 180 ? -32.799 3.733 30.334 1.00 64.38 180 THR A C 1
ATOM 1439 O O . THR A 1 180 ? -33.187 4.870 30.116 1.00 64.38 180 THR A O 1
ATOM 1442 N N . TRP A 1 181 ? -31.795 3.156 29.675 1.00 71.38 181 TRP A N 1
ATOM 1443 C CA . TRP A 1 181 ? -31.263 3.708 28.432 1.00 71.38 181 TRP A CA 1
ATOM 1444 C C . TRP A 1 181 ? -32.365 3.583 27.387 1.00 71.38 181 TRP A C 1
ATOM 1446 O O . TRP A 1 181 ? -32.709 2.464 26.990 1.00 71.38 181 TRP A O 1
ATOM 1456 N N . ASP A 1 182 ? -32.989 4.697 27.030 1.00 77.25 182 ASP A N 1
ATOM 1457 C CA . ASP A 1 182 ? -33.997 4.691 25.981 1.00 77.25 182 ASP A CA 1
ATOM 1458 C C . ASP A 1 182 ? -33.340 4.715 24.590 1.00 77.25 182 ASP A C 1
ATOM 1460 O O . ASP A 1 182 ? -32.116 4.762 24.440 1.00 77.25 182 ASP A O 1
ATOM 1464 N N . GLU A 1 183 ? -34.149 4.591 23.539 1.00 78.56 183 GLU A N 1
ATOM 1465 C CA . GLU A 1 183 ? -33.627 4.584 22.168 1.00 78.56 183 GLU A CA 1
ATOM 1466 C C . GLU A 1 183 ? -32.951 5.912 21.790 1.00 78.56 183 GLU A C 1
ATOM 1468 O O . GLU A 1 183 ? -32.058 5.908 20.945 1.00 78.56 183 GLU A O 1
ATOM 1473 N N . GLU A 1 184 ? -33.345 7.031 22.408 1.00 81.06 184 GLU A N 1
ATOM 1474 C CA . GLU A 1 184 ? -32.779 8.354 22.135 1.00 81.06 184 GLU A CA 1
ATOM 1475 C C . GLU A 1 184 ? -31.389 8.487 22.769 1.00 81.06 184 GLU A C 1
ATOM 1477 O O . GLU A 1 184 ? -30.447 8.914 22.096 1.00 81.06 184 GLU A O 1
ATOM 1482 N N . ASP A 1 185 ? -31.228 8.010 24.006 1.00 79.69 185 ASP A N 1
ATOM 1483 C CA . ASP A 1 185 ? -29.936 7.902 24.682 1.00 79.69 185 ASP A CA 1
ATOM 1484 C C . ASP A 1 185 ? -28.970 7.015 23.885 1.00 79.69 185 ASP A C 1
ATOM 1486 O O . ASP A 1 185 ? -27.831 7.398 23.614 1.00 79.69 185 ASP A O 1
ATOM 1490 N N . LEU A 1 186 ? -29.418 5.827 23.467 1.00 81.38 186 LEU A N 1
ATOM 1491 C CA . LEU A 1 186 ? -28.570 4.894 22.721 1.00 81.38 186 LEU A CA 1
ATOM 1492 C C . LEU A 1 186 ? -28.181 5.436 21.341 1.00 81.38 186 LEU A C 1
ATOM 1494 O O . LEU A 1 186 ? -27.042 5.237 20.915 1.00 81.38 186 LEU A O 1
ATOM 1498 N N . ALA A 1 187 ? -29.090 6.136 20.658 1.00 82.88 187 ALA A N 1
ATOM 1499 C CA . ALA A 1 187 ? -28.797 6.780 19.382 1.00 82.88 187 ALA A CA 1
ATOM 1500 C C . ALA A 1 187 ? -27.760 7.899 19.545 1.00 82.88 187 ALA A C 1
ATOM 1502 O O . ALA A 1 187 ? -26.748 7.903 18.846 1.00 82.88 187 ALA A O 1
ATOM 1503 N N . ALA A 1 188 ? -27.951 8.793 20.519 1.00 80.62 188 ALA A N 1
ATOM 1504 C CA . ALA A 1 188 ? -27.022 9.891 20.775 1.00 80.62 188 ALA A CA 1
ATOM 1505 C C . ALA A 1 188 ? -25.614 9.384 21.115 1.00 80.62 188 ALA A C 1
ATOM 1507 O O . ALA A 1 188 ? -24.608 9.930 20.662 1.00 80.62 188 ALA A O 1
ATOM 1508 N N . VAL A 1 189 ? -25.528 8.317 21.905 1.00 79.38 189 VAL A N 1
ATOM 1509 C CA . VAL A 1 189 ? -24.242 7.749 22.297 1.00 79.38 189 VAL A CA 1
ATOM 1510 C C . VAL A 1 189 ? -23.595 6.950 21.159 1.00 79.38 189 VAL A C 1
ATOM 1512 O O . VAL A 1 189 ? -22.370 6.964 21.028 1.00 79.38 189 VAL A O 1
ATOM 1515 N N . SER A 1 190 ? -24.389 6.311 20.297 1.00 82.25 190 SER A N 1
ATOM 1516 C CA . SER A 1 190 ? -23.891 5.707 19.056 1.00 82.25 190 SER A CA 1
ATOM 1517 C C . SER A 1 190 ? -23.267 6.759 18.133 1.00 82.25 190 SER A C 1
ATOM 1519 O O . SER A 1 190 ? -22.172 6.537 17.618 1.00 82.25 190 SER A O 1
ATOM 1521 N N . ASP A 1 191 ? -23.904 7.922 17.976 1.00 85.06 191 ASP A N 1
ATOM 1522 C CA . ASP A 1 191 ? -23.365 9.027 17.172 1.00 85.06 191 ASP A CA 1
ATOM 1523 C C . ASP A 1 191 ? -22.034 9.540 17.746 1.00 85.06 191 ASP A C 1
ATOM 1525 O O . ASP A 1 191 ? -21.084 9.825 17.012 1.00 85.06 191 ASP A O 1
ATOM 1529 N N . ILE A 1 192 ? -21.931 9.623 19.078 1.00 81.69 192 ILE A N 1
ATOM 1530 C CA . ILE A 1 192 ? -20.679 9.975 19.760 1.00 81.69 192 ILE A CA 1
ATOM 1531 C C . ILE A 1 192 ? -19.608 8.914 19.492 1.00 81.69 192 ILE A C 1
ATOM 1533 O O . ILE A 1 192 ? -18.472 9.272 19.182 1.00 81.69 192 ILE A O 1
ATOM 1537 N N . ALA A 1 193 ? -19.946 7.626 19.584 1.00 78.38 193 ALA A N 1
ATOM 1538 C CA . ALA A 1 193 ? -19.010 6.540 19.310 1.00 78.38 193 ALA A CA 1
ATOM 1539 C C . ALA A 1 193 ? -18.484 6.596 17.866 1.00 78.38 193 ALA A C 1
ATOM 1541 O O . ALA A 1 193 ? -17.284 6.433 17.651 1.00 78.38 193 ALA A O 1
ATOM 1542 N N . GLU A 1 194 ? -19.333 6.913 16.887 1.00 82.38 194 GLU A N 1
ATOM 1543 C CA . GLU A 1 194 ? -18.910 7.098 15.494 1.00 82.38 194 GLU A CA 1
ATOM 1544 C C . GLU A 1 194 ? -17.943 8.286 15.338 1.00 82.38 194 GLU A C 1
ATOM 1546 O O . GLU A 1 194 ? -16.892 8.167 14.701 1.00 82.38 194 GLU A O 1
ATOM 1551 N N . GLN A 1 195 ? -18.235 9.424 15.980 1.00 81.56 195 GLN A N 1
ATOM 1552 C CA . GLN A 1 195 ? -17.342 10.589 15.947 1.00 81.56 195 GLN A CA 1
ATOM 1553 C C . GLN A 1 195 ? -16.003 10.336 16.646 1.00 81.56 195 GLN A C 1
ATOM 1555 O O . GLN A 1 195 ? -14.961 10.779 16.157 1.00 81.56 195 GLN A O 1
ATOM 1560 N N . VAL A 1 196 ? -16.017 9.613 17.768 1.00 77.56 196 VAL A N 1
ATOM 1561 C CA . VAL A 1 196 ? -14.802 9.185 18.473 1.00 77.56 196 VAL A CA 1
ATOM 1562 C C . VAL A 1 196 ? -13.977 8.266 17.577 1.00 77.56 196 VAL A C 1
ATOM 1564 O O . VAL A 1 196 ? -12.770 8.470 17.455 1.00 77.56 196 VAL A O 1
ATOM 1567 N N . GLY A 1 197 ? -14.621 7.323 16.883 1.00 77.50 197 GLY A N 1
ATOM 1568 C CA . GLY A 1 197 ? -13.952 6.437 15.936 1.00 77.50 197 GLY A CA 1
ATOM 1569 C C . GLY A 1 197 ? -13.229 7.199 14.826 1.00 77.50 197 GLY A C 1
ATOM 1570 O O . GLY A 1 197 ? -12.045 6.973 14.572 1.00 77.50 197 GLY A O 1
ATOM 1571 N N . LEU A 1 198 ? -13.908 8.180 14.228 1.00 79.38 198 LEU A N 1
ATOM 1572 C CA . LEU A 1 198 ? -13.326 9.053 13.209 1.00 79.38 198 LEU A CA 1
ATOM 1573 C C . LEU A 1 198 ? -12.155 9.893 13.745 1.00 79.38 198 LEU A C 1
ATOM 1575 O O . LEU A 1 198 ? -11.142 10.053 13.063 1.00 79.38 198 LEU A O 1
ATOM 1579 N N . ALA A 1 199 ? -12.287 10.461 14.945 1.00 74.62 199 ALA A N 1
ATOM 1580 C CA . ALA A 1 199 ? -11.245 11.289 15.547 1.00 74.62 199 ALA A CA 1
ATOM 1581 C C . ALA A 1 199 ? -9.974 10.484 15.854 1.00 74.62 199 ALA A C 1
ATOM 1583 O O . ALA A 1 199 ? -8.870 10.951 15.566 1.00 74.62 199 ALA A O 1
ATOM 1584 N N . LEU A 1 200 ? -10.132 9.270 16.384 1.00 70.81 200 LEU A N 1
ATOM 1585 C CA . LEU A 1 200 ? -9.019 8.375 16.697 1.00 70.81 200 LEU A CA 1
ATOM 1586 C C . LEU A 1 200 ? -8.291 7.915 15.433 1.00 70.81 200 LEU A C 1
ATOM 1588 O O . LEU A 1 200 ? -7.062 7.945 15.390 1.00 70.81 200 LEU A O 1
ATOM 1592 N N . GLU A 1 201 ? -9.027 7.591 14.370 1.00 75.44 201 GLU A N 1
ATOM 1593 C CA . GLU A 1 201 ? -8.412 7.229 13.093 1.00 75.44 201 GLU A CA 1
ATOM 1594 C C . GLU A 1 201 ? -7.664 8.409 12.457 1.00 75.44 201 GLU A C 1
ATOM 1596 O O . GLU A 1 201 ? -6.544 8.252 11.969 1.00 75.44 201 GLU A O 1
ATOM 1601 N N . ASN A 1 202 ? -8.225 9.620 12.518 1.00 75.88 202 ASN A N 1
ATOM 1602 C CA . ASN A 1 202 ? -7.541 10.821 12.032 1.00 75.88 202 ASN A CA 1
ATOM 1603 C C . ASN A 1 202 ? -6.239 11.094 12.794 1.00 75.88 202 ASN A C 1
ATOM 1605 O O . ASN A 1 202 ? -5.229 11.430 12.173 1.00 75.88 202 ASN A O 1
ATOM 1609 N N . GLN A 1 203 ? -6.250 10.939 14.119 1.00 73.31 203 GLN A N 1
ATOM 1610 C CA . GLN A 1 203 ? -5.055 11.098 14.943 1.00 73.31 203 GLN A CA 1
ATOM 1611 C C . GLN A 1 203 ? -3.991 10.054 14.576 1.00 73.31 203 GLN A C 1
ATOM 1613 O O . GLN A 1 203 ? -2.832 10.406 14.353 1.00 73.31 203 GLN A O 1
ATOM 1618 N N . ARG A 1 204 ? -4.394 8.790 14.410 1.00 72.94 204 ARG A N 1
ATOM 1619 C CA . ARG A 1 204 ? -3.509 7.696 13.990 1.00 72.94 204 ARG A CA 1
ATOM 1620 C C . ARG A 1 204 ? -2.880 7.960 12.619 1.00 72.94 204 ARG A C 1
ATOM 1622 O O . ARG A 1 204 ? -1.667 7.831 12.452 1.00 72.94 204 ARG A O 1
ATOM 1629 N N . LEU A 1 205 ? -3.683 8.361 11.630 1.00 71.69 205 LEU A N 1
ATOM 1630 C CA . LEU A 1 205 ? -3.205 8.707 10.286 1.00 71.69 205 LEU A CA 1
ATOM 1631 C C . LEU A 1 205 ? -2.247 9.902 10.311 1.00 71.69 205 LEU A C 1
ATOM 1633 O O . LEU A 1 205 ? -1.243 9.914 9.588 1.00 71.69 205 LEU A O 1
ATOM 1637 N N . PHE A 1 206 ? -2.534 10.898 11.147 1.00 69.56 206 PHE A N 1
ATOM 1638 C CA . PHE A 1 206 ? -1.661 12.048 11.338 1.00 69.56 206 PHE A CA 1
ATOM 1639 C C . PHE A 1 206 ? -0.300 11.627 11.907 1.00 69.56 206 PHE A C 1
ATOM 1641 O O . PHE A 1 206 ? 0.736 11.996 11.353 1.00 69.56 206 PHE A O 1
ATOM 1648 N N . GLU A 1 207 ? -0.277 10.797 12.947 1.00 67.06 207 GLU A N 1
ATOM 1649 C CA . GLU A 1 207 ? 0.961 10.296 13.554 1.00 67.06 207 GLU A CA 1
ATOM 1650 C C . GLU A 1 207 ? 1.783 9.435 12.585 1.00 67.06 207 GLU A C 1
ATOM 1652 O O . GLU A 1 207 ? 2.993 9.640 12.453 1.00 67.06 207 GLU A O 1
ATOM 1657 N N . GLN A 1 208 ? 1.136 8.546 11.823 1.00 70.31 208 GLN A N 1
ATOM 1658 C CA . GLN A 1 208 ? 1.807 7.767 10.775 1.00 70.31 208 GLN A CA 1
ATOM 1659 C C . GLN A 1 208 ? 2.422 8.662 9.697 1.00 70.31 208 GLN A C 1
ATOM 1661 O O . GLN A 1 208 ? 3.555 8.439 9.264 1.00 70.31 208 GLN A O 1
ATOM 1666 N N . THR A 1 209 ? 1.702 9.709 9.293 1.00 72.75 209 THR A N 1
ATOM 1667 C CA . THR A 1 209 ? 2.207 10.692 8.330 1.00 72.75 209 THR A CA 1
ATOM 1668 C C . THR A 1 209 ? 3.435 11.416 8.882 1.00 72.75 209 THR A C 1
ATOM 1670 O O . THR A 1 209 ? 4.432 11.558 8.173 1.00 72.75 209 THR A O 1
ATOM 1673 N N . GLN A 1 210 ? 3.412 11.816 10.156 1.00 73.62 210 GLN A N 1
ATOM 1674 C CA . GLN A 1 210 ? 4.542 12.479 10.812 1.00 73.62 210 GLN A CA 1
ATOM 1675 C C . GLN A 1 210 ? 5.779 11.574 10.902 1.00 73.62 210 GLN A C 1
ATOM 1677 O O . GLN A 1 210 ? 6.893 12.023 10.629 1.00 73.62 210 GLN A O 1
ATOM 1682 N N . GLN A 1 211 ? 5.606 10.290 11.223 1.00 71.38 211 GLN A N 1
ATOM 1683 C CA . GLN A 1 211 ? 6.711 9.325 11.256 1.00 71.38 211 GLN A CA 1
ATOM 1684 C C . GLN A 1 211 ? 7.301 9.061 9.861 1.00 71.38 211 GLN A C 1
ATOM 1686 O O . GLN A 1 211 ? 8.527 9.010 9.692 1.00 71.38 211 GLN A O 1
ATOM 1691 N N . ALA A 1 212 ? 6.445 8.931 8.843 1.00 74.50 212 ALA A N 1
ATOM 1692 C CA . ALA A 1 212 ? 6.875 8.761 7.458 1.00 74.50 212 ALA A CA 1
ATOM 1693 C C . ALA A 1 212 ? 7.641 9.993 6.947 1.00 74.50 212 ALA A C 1
ATOM 1695 O O . ALA A 1 212 ? 8.674 9.852 6.280 1.00 74.50 212 ALA A O 1
ATOM 1696 N N . LEU A 1 213 ? 7.179 11.198 7.304 1.00 70.56 213 LEU A N 1
ATOM 1697 C CA . LEU A 1 213 ? 7.866 12.448 6.993 1.00 70.56 213 LEU A CA 1
ATOM 1698 C C . LEU A 1 213 ? 9.253 12.486 7.641 1.00 70.56 213 LEU A C 1
ATOM 1700 O O . LEU A 1 213 ? 10.237 12.669 6.929 1.00 70.56 213 LEU A O 1
ATOM 1704 N N . ALA A 1 214 ? 9.355 12.214 8.945 1.00 74.31 214 ALA A N 1
ATOM 1705 C CA . ALA A 1 214 ? 10.636 12.188 9.654 1.00 74.31 214 ALA A CA 1
ATOM 1706 C C . ALA A 1 214 ? 11.633 11.190 9.029 1.00 74.31 214 ALA A C 1
ATOM 1708 O O . ALA A 1 214 ? 12.819 11.487 8.865 1.00 74.31 214 ALA A O 1
ATOM 1709 N N . THR A 1 215 ? 11.146 10.018 8.613 1.00 74.19 215 THR A N 1
ATOM 1710 C CA . THR A 1 215 ? 11.959 9.004 7.921 1.00 74.19 215 THR A CA 1
ATOM 1711 C C . THR A 1 215 ? 12.460 9.509 6.567 1.00 74.19 215 THR A C 1
ATOM 1713 O O . THR A 1 215 ? 13.641 9.369 6.243 1.00 74.19 215 THR A O 1
ATOM 1716 N N . THR A 1 216 ? 11.579 10.133 5.784 1.00 73.12 216 THR A N 1
ATOM 1717 C CA . THR A 1 216 ? 11.911 10.692 4.465 1.00 73.12 216 THR A CA 1
ATOM 1718 C C . THR A 1 216 ? 12.913 11.840 4.583 1.00 73.12 216 THR A C 1
ATOM 1720 O O . THR A 1 216 ? 13.885 11.892 3.829 1.00 73.12 216 THR A O 1
ATOM 1723 N N . GLU A 1 217 ? 12.734 12.735 5.557 1.00 75.62 217 GLU A N 1
ATOM 1724 C CA . GLU A 1 217 ? 13.671 13.826 5.844 1.00 75.62 217 GLU A CA 1
ATOM 1725 C C . GLU A 1 217 ? 15.060 13.293 6.212 1.00 75.62 217 GLU A C 1
ATOM 1727 O O . GLU A 1 217 ? 16.075 13.777 5.699 1.00 75.62 217 GLU A O 1
ATOM 1732 N N . GLN A 1 218 ? 15.123 12.242 7.034 1.00 77.94 218 GLN A N 1
ATOM 1733 C CA . GLN A 1 218 ? 16.386 11.600 7.385 1.00 77.94 218 GLN A CA 1
ATOM 1734 C C . GLN A 1 218 ? 17.067 10.960 6.164 1.00 77.94 218 GLN A C 1
ATOM 1736 O O . GLN A 1 218 ? 18.282 11.085 5.994 1.00 77.94 218 GLN A O 1
ATOM 1741 N N . GLN A 1 219 ? 16.307 10.314 5.277 1.00 74.56 219 GLN A N 1
ATOM 1742 C CA . GLN A 1 219 ? 16.842 9.754 4.032 1.00 74.56 219 GLN A CA 1
ATOM 1743 C C . GLN A 1 219 ? 17.355 10.842 3.083 1.00 74.56 219 GLN A C 1
ATOM 1745 O O . GLN A 1 219 ? 18.450 10.707 2.535 1.00 74.56 219 GLN A O 1
ATOM 1750 N N . ALA A 1 220 ? 16.612 11.941 2.923 1.00 76.56 220 ALA A N 1
ATOM 1751 C CA . ALA A 1 220 ? 17.030 13.080 2.112 1.00 76.56 220 ALA A CA 1
ATOM 1752 C C . ALA A 1 220 ? 18.335 13.693 2.641 1.00 76.56 220 ALA A C 1
ATOM 1754 O O . ALA A 1 220 ? 19.248 13.975 1.863 1.00 76.56 220 ALA A O 1
ATOM 1755 N N . LYS A 1 221 ? 18.470 13.818 3.968 1.00 80.00 221 LYS A N 1
ATOM 1756 C CA . LYS A 1 221 ? 19.705 14.267 4.623 1.00 80.00 221 LYS A CA 1
ATOM 1757 C C . LYS A 1 221 ? 20.881 13.321 4.356 1.00 80.00 221 LYS A C 1
ATOM 1759 O O . LYS A 1 221 ? 21.979 13.783 4.034 1.00 80.00 221 LYS A O 1
ATOM 1764 N N . ASN A 1 222 ? 20.661 12.010 4.441 1.00 77.88 222 ASN A N 1
ATOM 1765 C CA . ASN A 1 222 ? 21.691 11.014 4.132 1.00 77.88 222 ASN A CA 1
ATOM 1766 C C . ASN A 1 222 ? 22.126 11.104 2.660 1.00 77.88 222 ASN A C 1
ATOM 1768 O O . ASN A 1 222 ? 23.321 11.122 2.376 1.00 77.88 222 ASN A O 1
ATOM 1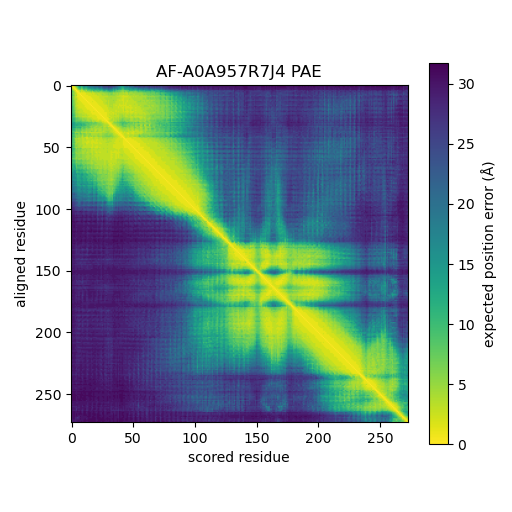772 N N . LEU A 1 223 ? 21.175 11.226 1.728 1.00 77.69 223 LEU A N 1
ATOM 1773 C CA . LEU A 1 223 ? 21.461 11.346 0.297 1.00 77.69 223 LEU A CA 1
ATOM 1774 C C . LEU A 1 223 ? 22.207 12.644 -0.040 1.00 77.69 223 LEU A C 1
ATOM 1776 O O . LEU A 1 223 ? 23.152 12.616 -0.824 1.00 77.69 223 LEU A O 1
ATOM 1780 N N . ALA A 1 224 ? 21.822 13.769 0.568 1.00 79.56 224 ALA A N 1
ATOM 1781 C CA . ALA A 1 224 ? 22.543 15.032 0.426 1.00 79.56 224 ALA A CA 1
ATOM 1782 C C . ALA A 1 224 ? 23.998 14.890 0.897 1.00 79.56 224 ALA A C 1
ATOM 1784 O O . ALA A 1 224 ? 24.916 15.270 0.173 1.00 79.56 224 ALA A O 1
ATOM 1785 N N . THR A 1 225 ? 24.210 14.242 2.047 1.00 79.31 225 THR A N 1
ATOM 1786 C CA . THR A 1 225 ? 25.555 13.968 2.577 1.00 79.31 225 THR A CA 1
ATOM 1787 C C . THR A 1 225 ? 26.366 13.084 1.621 1.00 79.31 225 THR A C 1
ATOM 1789 O O . THR A 1 225 ? 27.527 13.381 1.349 1.00 79.31 225 THR A O 1
ATOM 1792 N N . LEU A 1 226 ? 25.760 12.035 1.051 1.00 77.81 226 LEU A N 1
ATOM 1793 C CA . LEU A 1 226 ? 26.412 11.166 0.061 1.00 77.81 226 LEU A CA 1
ATOM 1794 C C . LEU A 1 226 ? 26.768 11.908 -1.235 1.00 77.81 226 LEU A C 1
ATOM 1796 O O . LEU A 1 226 ? 27.850 11.702 -1.781 1.00 77.81 226 LEU A O 1
ATOM 1800 N N . ASN A 1 227 ? 25.887 12.782 -1.724 1.00 78.00 227 ASN A N 1
ATOM 1801 C CA . ASN A 1 227 ? 26.152 13.587 -2.917 1.00 78.00 227 ASN A CA 1
ATOM 1802 C C . ASN A 1 227 ? 27.279 14.602 -2.681 1.00 78.00 227 ASN A C 1
ATOM 1804 O O . ASN A 1 227 ? 28.137 14.758 -3.549 1.00 78.00 227 ASN A O 1
ATOM 1808 N N . GLU A 1 228 ? 27.316 15.251 -1.513 1.00 81.56 228 GLU A N 1
ATOM 1809 C CA . GLU A 1 228 ? 28.435 16.114 -1.108 1.00 81.56 228 GLU A CA 1
ATOM 1810 C C . GLU A 1 228 ? 29.753 15.331 -1.077 1.00 81.56 228 GLU A C 1
ATOM 1812 O O . GLU A 1 228 ? 30.741 15.771 -1.663 1.00 81.56 228 GLU A O 1
ATOM 1817 N N . MET A 1 229 ? 29.759 14.133 -0.479 1.00 79.25 229 MET A N 1
ATOM 1818 C CA . MET A 1 229 ? 30.931 13.251 -0.485 1.00 79.25 229 MET A CA 1
ATOM 1819 C C . MET A 1 229 ? 31.374 12.899 -1.905 1.00 79.25 229 MET A C 1
ATOM 1821 O O . MET A 1 229 ? 32.558 12.988 -2.215 1.00 79.25 229 MET A O 1
ATOM 1825 N N . ALA A 1 230 ? 30.444 12.505 -2.777 1.00 76.06 230 ALA A N 1
ATOM 1826 C CA . ALA A 1 230 ? 30.755 12.146 -4.156 1.00 76.06 230 ALA A CA 1
ATOM 1827 C C . ALA A 1 230 ? 31.332 13.336 -4.941 1.00 76.06 230 ALA A C 1
ATOM 1829 O O . ALA A 1 230 ? 32.276 13.166 -5.712 1.00 76.06 230 ALA A O 1
ATOM 1830 N N . ALA A 1 231 ? 30.800 14.543 -4.733 1.00 80.88 231 ALA A N 1
ATOM 1831 C CA . ALA A 1 231 ? 31.320 15.761 -5.343 1.00 80.88 231 ALA A CA 1
ATOM 1832 C C . ALA A 1 231 ? 32.741 16.085 -4.853 1.00 80.88 231 ALA A C 1
ATOM 1834 O O . ALA A 1 231 ? 33.621 16.335 -5.675 1.00 80.88 231 ALA A O 1
ATOM 1835 N N . GLU A 1 232 ? 32.987 16.015 -3.541 1.00 78.88 232 GLU A N 1
ATOM 1836 C CA . GLU A 1 232 ? 34.315 16.240 -2.956 1.00 78.88 232 GLU A CA 1
ATOM 1837 C C . GLU A 1 232 ? 35.333 15.193 -3.444 1.00 78.88 232 GLU A C 1
ATOM 1839 O O . GLU A 1 232 ? 36.430 15.559 -3.871 1.00 78.88 232 GLU A O 1
ATOM 1844 N N . LEU A 1 233 ? 34.956 13.909 -3.479 1.00 79.19 233 LEU A N 1
ATOM 1845 C CA . LEU A 1 233 ? 35.793 12.820 -3.998 1.00 79.19 233 LEU A CA 1
ATOM 1846 C C . LEU A 1 233 ? 36.143 13.001 -5.479 1.00 79.19 233 LEU A C 1
ATOM 1848 O O . LEU A 1 233 ? 37.280 12.752 -5.866 1.00 79.19 233 LEU A O 1
ATOM 1852 N N . ASN A 1 234 ? 35.201 13.469 -6.303 1.00 77.69 234 ASN A N 1
ATOM 1853 C CA . ASN A 1 234 ? 35.452 13.735 -7.724 1.00 77.69 234 ASN A CA 1
ATOM 1854 C C . ASN A 1 234 ? 36.424 14.902 -7.958 1.00 77.69 234 ASN A C 1
ATOM 1856 O O . ASN A 1 234 ? 37.031 14.987 -9.025 1.00 77.69 234 ASN A O 1
ATOM 1860 N N . THR A 1 235 ? 36.569 15.804 -6.985 1.00 80.19 235 THR A N 1
ATOM 1861 C CA . THR A 1 235 ? 37.537 16.912 -7.035 1.00 80.19 235 THR A CA 1
ATOM 1862 C C . THR A 1 235 ? 38.858 16.608 -6.333 1.00 80.19 235 THR A C 1
ATOM 1864 O O . THR A 1 235 ? 39.803 17.382 -6.474 1.00 80.19 235 THR A O 1
ATOM 1867 N N . ALA A 1 236 ? 38.939 15.501 -5.590 1.00 78.19 236 ALA A N 1
ATOM 1868 C CA . ALA A 1 236 ? 40.136 15.108 -4.863 1.00 78.19 236 ALA A CA 1
ATOM 1869 C C . ALA A 1 236 ? 41.231 14.658 -5.839 1.00 78.19 236 ALA A C 1
ATOM 1871 O O . ALA A 1 236 ? 41.017 13.799 -6.695 1.00 78.19 236 ALA A O 1
ATOM 1872 N N . ILE A 1 237 ? 42.423 15.238 -5.702 1.00 72.81 237 ILE A N 1
ATOM 1873 C CA . ILE A 1 237 ? 43.546 15.020 -6.630 1.00 72.81 237 ILE A CA 1
ATOM 1874 C C . ILE A 1 237 ? 44.658 14.182 -5.987 1.00 72.81 237 ILE A C 1
ATOM 1876 O O . ILE A 1 237 ? 45.646 13.834 -6.634 1.00 72.81 237 ILE A O 1
ATOM 1880 N N . SER A 1 238 ? 44.506 13.845 -4.705 1.00 76.31 238 SER A N 1
ATOM 1881 C CA . SER A 1 238 ? 45.459 13.055 -3.931 1.00 76.31 238 SER A CA 1
ATOM 1882 C C . SER A 1 238 ? 44.759 11.966 -3.121 1.00 76.31 238 SER A C 1
ATOM 1884 O O . SER A 1 238 ? 43.609 12.120 -2.707 1.00 76.31 238 SER A O 1
ATOM 1886 N N . LEU A 1 239 ? 45.477 10.869 -2.854 1.00 68.56 239 LEU A N 1
ATOM 1887 C CA . LEU A 1 239 ? 44.988 9.805 -1.973 1.00 68.56 239 LEU A CA 1
ATOM 1888 C C . LEU A 1 239 ? 44.622 10.359 -0.584 1.00 68.56 239 LEU A C 1
ATOM 1890 O O . LEU A 1 239 ? 43.609 9.961 -0.027 1.00 68.56 239 LEU A O 1
ATOM 1894 N N . ASP A 1 240 ? 45.402 11.311 -0.062 1.00 72.31 240 ASP A N 1
ATOM 1895 C CA . ASP A 1 240 ? 45.187 11.949 1.246 1.00 72.31 240 ASP A CA 1
ATOM 1896 C C . ASP A 1 240 ? 43.844 12.698 1.333 1.00 72.31 240 ASP A C 1
ATOM 1898 O O . ASP A 1 240 ? 43.098 12.557 2.304 1.00 72.31 240 ASP A O 1
ATOM 1902 N N . GLU A 1 241 ? 43.467 13.424 0.275 1.00 72.56 241 GLU A N 1
ATOM 1903 C CA . GLU A 1 241 ? 42.154 14.074 0.186 1.00 72.56 241 GLU A CA 1
ATOM 1904 C C . GLU A 1 241 ? 41.012 13.058 0.112 1.00 72.56 241 GLU A C 1
ATOM 1906 O O . GLU A 1 241 ? 40.004 13.230 0.798 1.00 72.56 241 GLU A O 1
ATOM 1911 N N . ILE A 1 242 ? 41.189 11.976 -0.654 1.00 74.81 242 ILE A N 1
ATOM 1912 C CA . ILE A 1 242 ? 40.215 10.881 -0.749 1.00 74.81 242 ILE A CA 1
ATOM 1913 C C . ILE A 1 242 ? 40.011 10.221 0.624 1.00 74.81 242 ILE A C 1
ATOM 1915 O O . ILE A 1 242 ? 38.869 10.029 1.045 1.00 74.81 242 ILE A O 1
ATOM 1919 N N . TYR A 1 243 ? 41.093 9.933 1.359 1.00 73.25 243 TYR A N 1
ATOM 1920 C CA . TYR A 1 243 ? 41.024 9.373 2.714 1.00 73.25 243 TYR A CA 1
ATOM 1921 C C . TYR A 1 243 ? 40.278 10.289 3.676 1.00 73.25 243 TYR A C 1
ATOM 1923 O O . TYR A 1 243 ? 39.385 9.843 4.402 1.00 73.25 243 TYR A O 1
ATOM 1931 N N . ARG A 1 244 ? 40.627 11.580 3.673 1.00 72.75 244 ARG A N 1
ATOM 1932 C CA . ARG A 1 244 ? 40.022 12.565 4.568 1.00 72.75 244 ARG A CA 1
ATOM 1933 C C . ARG A 1 244 ? 38.516 12.673 4.334 1.00 72.75 244 ARG A C 1
ATOM 1935 O O . ARG A 1 244 ? 37.759 12.680 5.305 1.00 72.75 244 ARG A O 1
ATOM 1942 N N . VAL A 1 245 ? 38.074 12.722 3.077 1.00 74.12 245 VAL A N 1
ATOM 1943 C CA . VAL A 1 245 ? 36.646 12.797 2.716 1.00 74.12 245 VAL A CA 1
ATOM 1944 C C . VAL A 1 245 ? 35.920 11.500 3.088 1.00 74.12 245 VAL A C 1
ATOM 1946 O O . VAL A 1 245 ? 34.860 11.551 3.712 1.00 74.12 245 VAL A O 1
ATOM 1949 N N . ALA A 1 246 ? 36.510 10.337 2.791 1.00 72.62 246 ALA A N 1
ATOM 1950 C CA . ALA A 1 246 ? 35.903 9.040 3.083 1.00 72.62 246 ALA A CA 1
ATOM 1951 C C . ALA A 1 246 ? 35.688 8.811 4.588 1.00 72.62 246 ALA A C 1
ATOM 1953 O O . ALA A 1 246 ? 34.613 8.361 4.975 1.00 72.62 246 ALA A O 1
ATOM 1954 N N . ILE A 1 247 ? 36.668 9.146 5.436 1.00 71.94 247 ILE A N 1
ATOM 1955 C CA . ILE A 1 247 ? 36.612 8.905 6.890 1.00 71.94 247 ILE A CA 1
ATOM 1956 C C . ILE A 1 247 ? 35.764 9.959 7.618 1.00 71.94 247 ILE A C 1
ATOM 1958 O O . ILE A 1 247 ? 34.963 9.613 8.484 1.00 71.94 247 ILE A O 1
ATOM 1962 N N . SER A 1 248 ? 35.905 11.247 7.281 1.00 69.12 248 SER A N 1
ATOM 1963 C CA . SER A 1 248 ? 35.210 12.330 8.005 1.00 69.12 248 SER A CA 1
ATOM 1964 C C . SER A 1 248 ? 33.692 12.344 7.793 1.00 69.12 248 SER A C 1
ATOM 1966 O O . SER A 1 248 ? 32.963 12.860 8.640 1.00 69.12 248 SER A O 1
ATOM 1968 N N . ARG A 1 249 ? 33.205 11.769 6.685 1.00 67.00 249 ARG A N 1
ATOM 1969 C CA . ARG A 1 249 ? 31.794 11.842 6.277 1.00 67.00 249 ARG A CA 1
ATOM 1970 C C . ARG A 1 249 ? 31.039 10.510 6.344 1.00 67.00 249 ARG A C 1
ATOM 1972 O O . ARG A 1 249 ? 29.818 10.516 6.231 1.00 67.00 249 ARG A O 1
ATOM 1979 N N . THR A 1 250 ? 31.713 9.383 6.584 1.00 66.19 250 THR A N 1
ATOM 1980 C CA . THR A 1 250 ? 31.041 8.092 6.844 1.00 66.19 250 THR A CA 1
ATOM 1981 C C . THR A 1 250 ? 30.471 8.016 8.259 1.00 66.19 250 THR A C 1
ATOM 1983 O O . THR A 1 250 ? 29.342 7.567 8.424 1.00 66.19 250 THR A O 1
ATOM 1986 N N . LEU A 1 251 ? 31.193 8.523 9.263 1.00 66.38 251 LEU A N 1
ATOM 1987 C CA . LEU A 1 251 ? 30.794 8.514 10.683 1.00 66.38 251 LEU A CA 1
ATOM 1988 C C . LEU A 1 251 ? 29.390 9.086 10.986 1.00 66.38 251 LEU A C 1
ATOM 1990 O O . LEU A 1 251 ? 28.714 8.541 11.849 1.00 66.38 251 LEU A O 1
ATOM 1994 N N . PRO A 1 252 ? 28.914 10.153 10.317 1.00 62.75 252 PRO A N 1
ATOM 1995 C CA . PRO A 1 252 ? 27.547 10.642 10.514 1.00 62.75 252 PRO A CA 1
ATOM 1996 C C . PRO A 1 252 ? 26.459 9.813 9.808 1.00 62.75 252 PRO A C 1
ATOM 1998 O O . PRO A 1 252 ? 25.288 9.948 10.153 1.00 62.75 252 PRO A O 1
ATOM 2001 N N . ILE A 1 253 ? 26.818 9.011 8.796 1.00 64.50 253 ILE A N 1
ATOM 2002 C CA . ILE A 1 253 ? 25.874 8.244 7.959 1.00 64.50 253 ILE A CA 1
ATOM 2003 C C . ILE A 1 253 ? 25.639 6.852 8.543 1.00 64.50 253 ILE A C 1
ATOM 2005 O O . ILE A 1 253 ? 24.510 6.363 8.582 1.00 64.50 253 ILE A O 1
ATOM 2009 N N . VAL A 1 254 ? 26.709 6.201 8.990 1.00 64.81 254 VAL A N 1
ATOM 2010 C CA . VAL A 1 254 ? 26.645 4.927 9.701 1.00 64.81 254 VAL A CA 1
ATOM 2011 C C . VAL A 1 254 ? 26.696 5.214 11.190 1.00 64.81 254 VAL A C 1
ATOM 2013 O O . VAL A 1 254 ? 27.599 5.901 11.645 1.00 64.81 254 VAL A O 1
ATOM 2016 N N . ASN A 1 255 ? 25.741 4.681 11.953 1.00 60.88 255 ASN A N 1
ATOM 2017 C CA . ASN A 1 255 ? 25.641 4.846 13.408 1.00 60.88 255 ASN A CA 1
ATOM 2018 C C . ASN A 1 255 ? 26.758 4.063 14.143 1.00 60.88 255 ASN A C 1
ATOM 2020 O O . ASN A 1 255 ? 26.498 3.161 14.936 1.00 60.88 255 ASN A O 1
ATOM 2024 N N . ALA A 1 256 ? 28.014 4.336 13.792 1.00 64.44 256 ALA A N 1
ATOM 2025 C CA . ALA A 1 256 ? 29.203 3.600 14.178 1.00 64.44 256 ALA A CA 1
ATOM 2026 C C . ALA A 1 256 ? 30.084 4.462 15.086 1.00 64.44 256 ALA A C 1
ATOM 2028 O O . ALA A 1 256 ? 30.284 5.649 14.853 1.00 64.44 256 ALA A O 1
ATOM 2029 N N . THR A 1 257 ? 30.651 3.845 16.120 1.00 59.59 257 THR A N 1
ATOM 2030 C CA . THR A 1 257 ? 31.517 4.538 17.088 1.00 59.59 257 THR A CA 1
ATOM 2031 C C . THR A 1 257 ? 32.938 4.754 16.555 1.00 59.59 257 THR A C 1
ATOM 2033 O O . THR A 1 257 ? 33.624 5.676 16.986 1.00 59.59 257 THR A O 1
ATOM 2036 N N . TYR A 1 258 ? 33.381 3.925 15.603 1.00 63.25 258 TYR A N 1
ATOM 2037 C CA . TYR A 1 258 ? 34.707 3.992 14.986 1.00 63.25 258 TYR A CA 1
ATOM 2038 C C . TYR A 1 258 ? 34.621 3.633 13.498 1.00 63.2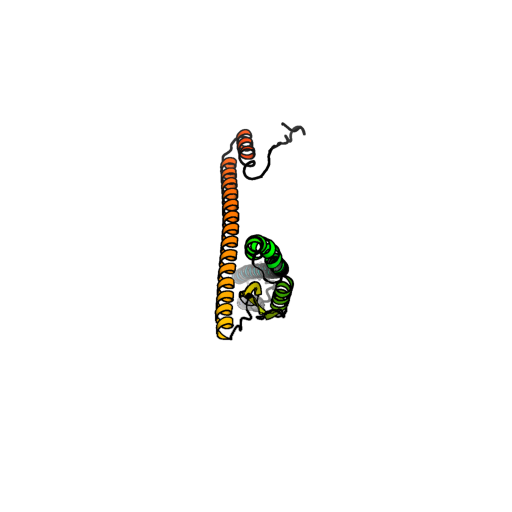5 258 TYR A C 1
ATOM 2040 O O . TYR A 1 258 ? 33.791 2.817 13.101 1.00 63.25 258 TYR A O 1
ATOM 2048 N N . THR A 1 259 ? 35.484 4.223 12.669 1.00 66.00 259 THR A N 1
ATOM 2049 C CA . THR A 1 259 ? 35.622 3.902 11.238 1.00 66.00 259 THR A CA 1
ATOM 2050 C C . THR A 1 259 ? 37.102 3.804 10.881 1.00 66.00 259 THR A C 1
ATOM 2052 O O . THR A 1 259 ? 37.898 4.625 11.334 1.00 66.00 259 THR A O 1
ATOM 2055 N N . SER A 1 260 ? 37.471 2.808 10.074 1.00 67.94 260 SER A N 1
ATOM 2056 C CA . SER A 1 260 ? 38.811 2.659 9.502 1.00 67.94 260 SER A CA 1
ATOM 2057 C C . SER A 1 260 ? 38.723 2.350 8.007 1.00 67.94 260 SER A C 1
ATOM 2059 O O . SER A 1 260 ? 37.777 1.711 7.546 1.00 67.94 260 SER A O 1
ATOM 2061 N N . LEU A 1 261 ? 39.711 2.821 7.245 1.00 67.25 261 LEU A N 1
ATOM 2062 C CA . LEU A 1 261 ? 39.854 2.567 5.814 1.00 67.25 261 LEU A CA 1
ATOM 2063 C C . LEU A 1 261 ? 41.279 2.066 5.572 1.00 67.25 261 LEU A C 1
ATOM 2065 O O . LEU A 1 261 ? 42.229 2.771 5.888 1.00 67.25 261 LEU A O 1
ATOM 2069 N N . ILE A 1 262 ? 41.419 0.849 5.044 1.00 69.56 262 ILE A N 1
ATOM 2070 C CA . ILE A 1 262 ? 42.718 0.220 4.767 1.00 69.56 262 ILE A CA 1
ATOM 2071 C C . ILE A 1 262 ? 42.870 0.096 3.256 1.00 69.56 262 ILE A C 1
ATOM 2073 O O . ILE A 1 262 ? 42.006 -0.480 2.592 1.00 69.56 262 ILE A O 1
ATOM 2077 N N . VAL A 1 263 ? 43.976 0.602 2.714 1.00 66.50 263 VAL A N 1
ATOM 2078 C CA . VAL A 1 263 ? 44.293 0.483 1.287 1.00 66.50 263 VAL A CA 1
ATOM 2079 C C . VAL A 1 263 ? 45.456 -0.473 1.105 1.00 66.50 263 VAL A C 1
ATOM 2081 O O . VAL A 1 263 ? 46.507 -0.360 1.732 1.00 66.50 263 VAL A O 1
ATOM 2084 N N . LEU A 1 264 ? 45.251 -1.450 0.227 1.00 59.28 264 LEU A N 1
ATOM 2085 C CA . LEU A 1 264 ? 46.246 -2.465 -0.078 1.00 59.28 264 LEU A CA 1
ATOM 2086 C C . LEU A 1 264 ? 47.140 -1.983 -1.221 1.00 59.28 264 LEU A C 1
ATOM 2088 O O . LEU A 1 264 ? 46.663 -1.692 -2.319 1.00 59.28 264 LEU A O 1
ATOM 2092 N N . ASN A 1 265 ? 48.449 -1.940 -0.981 1.00 57.81 265 ASN A N 1
ATOM 2093 C CA . ASN A 1 265 ? 49.422 -1.632 -2.018 1.00 57.81 265 ASN A CA 1
ATOM 2094 C C . ASN A 1 265 ? 49.712 -2.891 -2.858 1.00 57.81 265 ASN A C 1
ATOM 2096 O O . ASN A 1 265 ? 50.310 -3.860 -2.379 1.00 57.81 265 ASN A O 1
ATOM 2100 N N . HIS A 1 266 ? 49.308 -2.875 -4.133 1.00 52.38 266 HIS A N 1
ATOM 2101 C CA . HIS A 1 266 ? 49.444 -4.023 -5.041 1.00 52.38 266 HIS A CA 1
ATOM 2102 C C . HIS A 1 266 ? 50.911 -4.361 -5.387 1.00 52.38 266 HIS A C 1
ATOM 2104 O O . HIS A 1 266 ? 51.171 -5.394 -6.004 1.00 52.38 266 HIS A O 1
ATOM 2110 N N . GLN A 1 267 ? 51.892 -3.539 -4.992 1.00 54.34 267 GLN A N 1
ATOM 2111 C CA . GLN A 1 267 ? 53.299 -3.847 -5.260 1.00 54.34 267 GLN A CA 1
ATOM 2112 C C . GLN A 1 267 ? 53.972 -4.749 -4.215 1.00 54.34 267 GLN A C 1
ATOM 2114 O O . GLN A 1 267 ? 54.973 -5.356 -4.568 1.00 54.34 267 GLN A O 1
ATOM 2119 N N . ASN A 1 268 ? 53.430 -4.917 -2.995 1.00 48.06 268 ASN A N 1
ATOM 2120 C CA . ASN A 1 268 ? 54.109 -5.703 -1.942 1.00 48.06 268 ASN A CA 1
ATOM 2121 C C . ASN A 1 268 ? 53.221 -6.593 -1.047 1.00 48.06 268 ASN A C 1
ATOM 2123 O O . ASN A 1 268 ? 53.755 -7.282 -0.182 1.00 48.06 268 ASN A O 1
ATOM 2127 N N . GLY A 1 269 ? 51.895 -6.638 -1.218 1.00 46.53 269 GLY A N 1
ATOM 2128 C CA . GLY A 1 269 ? 51.042 -7.530 -0.409 1.00 46.53 269 GLY A CA 1
ATOM 2129 C C . GLY A 1 269 ? 51.009 -7.205 1.095 1.00 46.53 269 GLY A C 1
ATOM 2130 O O . GLY A 1 269 ? 50.531 -8.014 1.887 1.00 46.53 269 GLY A O 1
ATOM 2131 N N . THR A 1 270 ? 51.490 -6.027 1.496 1.00 48.69 270 THR A N 1
ATOM 2132 C CA . THR A 1 270 ? 51.423 -5.509 2.867 1.00 48.69 270 THR A CA 1
ATOM 2133 C C . THR A 1 270 ? 50.494 -4.301 2.916 1.00 48.69 270 THR A C 1
ATOM 2135 O O . THR A 1 270 ? 50.537 -3.447 2.029 1.00 48.69 270 THR A O 1
ATOM 2138 N N . ALA A 1 271 ? 49.636 -4.248 3.937 1.00 41.66 271 ALA A N 1
ATOM 2139 C CA . ALA A 1 271 ? 48.771 -3.105 4.207 1.00 41.66 271 ALA A CA 1
ATOM 2140 C C . ALA A 1 271 ? 49.610 -1.930 4.732 1.00 41.66 271 ALA A C 1
ATOM 2142 O O . ALA A 1 271 ? 50.386 -2.126 5.667 1.00 41.66 271 ALA A O 1
ATOM 2143 N N . ASP A 1 272 ? 49.439 -0.739 4.153 1.00 50.62 272 ASP A N 1
ATOM 2144 C CA . ASP A 1 272 ? 49.824 0.502 4.829 1.00 50.62 272 ASP A CA 1
ATOM 2145 C C . ASP A 1 272 ? 48.656 0.898 5.742 1.00 50.62 272 ASP A C 1
ATOM 2147 O O . ASP A 1 272 ? 47.504 0.970 5.302 1.00 50.62 272 ASP A O 1
ATOM 2151 N N . SER A 1 273 ? 48.965 1.035 7.032 1.00 43.47 273 SER A N 1
ATOM 2152 C CA . SER A 1 273 ? 48.043 1.379 8.121 1.00 43.47 273 SER A CA 1
ATOM 2153 C C . SER A 1 273 ? 47.820 2.875 8.244 1.00 43.47 273 SER A C 1
ATOM 2155 O O . SER A 1 273 ? 48.850 3.587 8.201 1.00 43.47 273 SER A O 1
#

Nearest PDB structures (foldseek):
  4q0j-assembly1_A-2  TM=3.957E-01  e=2.218E-01  Deinococcus radiodurans R1 = ATCC 13939 = DSM 20539
  8bor-assembly1_A  TM=3.681E-01  e=2.356E-01  Deinococcus radiodurans R1 = ATCC 13939 = DSM 20539
  8bor-assembly2_C  TM=3.752E-01  e=2.997E-01  Deinococcus radiodurans R1 = ATCC 13939 = DSM 20539
  3nop-assembly1_C  TM=4.724E-01  e=6.551E-01  Pseudomonas aeruginosa PAO1
  8avw-assembly1_B  TM=3.617E-01  e=1.822E+00  Deinococcus radiodurans R1 = ATCC 13939 = DSM 20539

Sequence (273 aa):
MSEELTYEQFKELLNKQANRIMDDLALAATGTLDVQIEIPSGIDALTDIAIGFTYLVEDMQALLRKQQTMNQLLEQRVAERTQELELQSKQLQETLEDLRFAQKRYVRDEWEDYAADWLADSMDNLLDEQVWNKAIATAIEKQQIVSEVNGEQQSTVAIPVNYGDELIGVLGFNSKEMATWDEEDLAAVSDIAEQVGLALENQRLFEQTQQALATTEQQAKNLATLNEMAAELNTAISLDEIYRVAISRTLPIVNATYTSLIVLNHQNGTADS

pLDDT: mean 71.15, std 14.88, range [33.31, 93.5]

Foldseek 3Di:
DDDDDDPVRVVVLCVVLVVLLVVLVVCVVVVNLPGDQDQDPDDVVSNVVSVVVVVVSVVVVVVVVVVVVVVVVVVVVVVVVVVVVVVVVVVVVVVVVVVVVCVVVCLVVVCCVVVVVVCVVVVVPDDDPVQVVVQQVCCVVVVAWGWGDDPQAKIKIWHFQDDVVRGSGIDMDIDPGNDDCDPVNVVVVNVVSPVVSVVVVVVVVVVVVVVVVVVVVVVVVLVVLVVVLVVQCVVDPDPVSNLCSVQVSVCVNDVDPDDDDWDADPPPRDIDD

Mean predicted aligned error: 18.66 Å

Secondary structure (DSSP, 8-state):
------HHHHHHHHHHHHHHHHHHHHHHHTT---------SS-HHHHHHHHHHHHHHHHHHHHHHHHHHHHHHHHHHHHHHHHHHHHHHHHHHHHHHHHHHHHHHHHHHHHHHHHHHHHHHHGGG-S-HHHHHHHHHHHHHHTS-EEEEETTTEEEEEEEEEETTEEEEEEEEEESS-----HHHHHHHHHHHHHHHHHHHHHHHHHHHHHHHHHHHHHHHHHHHHHHHHHHHHH--SHHHHHHHHHHHHTTTS--S-----EE-TTTS-EE-

Radius of gyration: 42.92 Å; Cα contacts (8 Å, |Δi|>4): 190; chains: 1; bounding box: 88×33×128 Å

=== Feature glossary ===
Each block in this record encodes a different view of the same protein. In brief:

Predicted aligned error. PAE(i, j) answers: if I align the predicted and true structures on residue i, how far off (in Å) do I expect residue j to be? A block-diagonal PAE matrix with low values on the blocks and high values off-diagonal is the signature of a multi-domain protein with confidently predicted domains but uncertain inter-domain orientation.

Contact-map, Ramachandran, and PAE plots. Plot images: a contact map (which residues are close in 3D, as an N×N binary image), a Ramachandran scatter (backbone torsion angles, revealing secondary-structure composition at a glance), and — for AlphaFold structures — a PAE heatmap (pairwise prediction confidence).

Backbone torsions (φ/ψ). φ (phi) and ψ (psi) are the two rotatable backbone dihedrals per residue: φ is the C(i-1)–N–Cα–C torsion, ψ is the N–Cα–C–N(i+1) torsion, both in degrees on (−180°, 180°]. α-helical residues cluster near (−60°, −45°); β-strand residues near (−120°, +130°). A Ramachandran plot is simply a scatter of (φ, ψ) for every residue.

Foldseek 3Di. A 3Di character summarizes, for each residue, the relative orientation of the Cα frame of its nearest spatial neighbor. Because it encodes fold topology rather than chemistry, 3Di alignments detect remote structural similarity that sequence alignment misses.

Radius of gyration, Cα contacts, bounding box. Three whole-structure scalars: the radius of gyration (RMS distance of Cα from centroid, in Å), the count of Cα–Cα contacts (pairs closer than 8 Å and separated by more than four residues in sequence — i.e. tertiary, not local, contacts), and the bounding-box dimensions. Together they distinguish compact globular folds from extended fibres or disordered chains.

Sequence. Sequence gives the chain of amino acids in standard one-letter code (A=alanine, C=cysteine, …, Y=tyrosine), read N→C. It is the only feature that is directly encoded by the gene; all structural features are derived from the folded form of this sequence.

mmCIF coordinates. Atomic coordinates in PDBx/mmCIF format — the same representation the Protein Data Bank distributes. Each line of the _atom_site loop places one backbone atom in Cartesian space (units: ångströms, origin: arbitrary).

Secondary structure (3-state, P-SEA). Three-state secondary structure (P-SEA) collapses the eight DSSP classes into helix (a), strand (b), and coil (c). P-SEA assigns these from Cα geometry alone — distances and angles — without requiring backbone oxygens, so it works on any Cα trace.

InterPro / GO / CATH / organism. Functional annotations link the protein to curated databases. InterPro entries identify conserved domains and families by matching the sequence against member-database signatures (Pfam, PROSITE, CDD, …). Gene Ontology (GO) terms describe molecular function, biological process, and cellular component in a controlled vocabulary. CATH places the structure in a hierarchical fold classification (Class/Architecture/Topology/Homologous-superfamily). The organism is the source species.

B-factor. B-factor (Debye–Waller factor) reflects atomic displacement in the crystal lattice. It is an experimental observable (units Å²), not a prediction; low values mean the atom 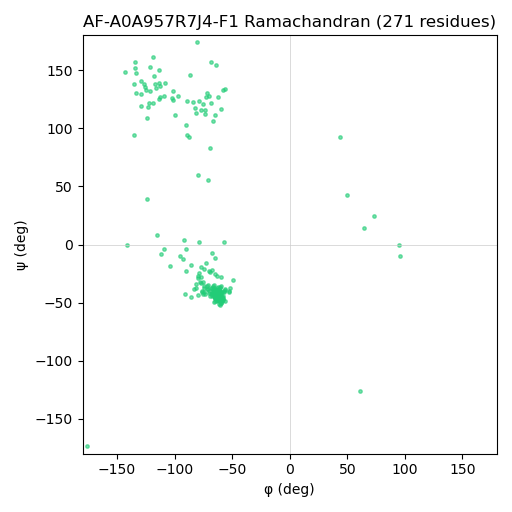is pinned down, high values mean it moves or is heterogeneous across the crystal.

Rendered structure images. Structure images are PyMOL renders from six orthogonal camera directions. Cartoon representation draws helices as coils and strands as arrows; sticks shows the backbone as bonds; surface shows the solvent-excluded envelope. Rainbow coloring maps sequence position to hue (blue→red, N→C); chain coloring assigns a distinct color per polypeptide.

Solvent-accessible surface area. Solvent-accessible surface area (SASA) is the area in Å² traced out by the centre of a 1.4 Å probe sphere (a water molecule) rolled over the protein's van der Waals surface (Shrake–Rupley / Lee–Richards construction). Buried residues have near-zero SASA; fully exposed residues can exceed 200 Å². The total SASA scales roughly with the number of surface residues.

Secondary structure (8-state, DSSP). The SS8 string is DSSP's per-residue secondary-structure call. α-helix (H) means an i→i+4 H-bond ladder; β-strand (E) means the residue participates in a β-sheet; 3₁₀ (G) and π (I) are tighter and wider helices; T/S are turns/bends; '-' is loop.

pLDDT. For AlphaFold models, the B-factor field carries pLDDT — the model's own estimate of local accuracy on a 0–100 scale. Regions with pLDDT<50 should be treated as essentially unmodeled; they often correspond to intrinsically disordered segments.

Nearest PDB structures. Nearest PDB neighbors are the top structural matches found by Foldseek when searching this structure against the entire Protein Data Bank. Each hit reports a TM-score (0 to 1; >0.5 almost always implies the same fold) and an E-value. These are *structural* homologs — they may share no detectable sequence similarity.